Protein 2QYT (pdb70)

InterPro domains:
  IPR003710 Ketopantoate reductase ApbA/PanE [TIGR00745] (7-312)
  IPR008927 6-phosphogluconate dehydrogenase-like, C-terminal domain superfamily [SSF48179] (190-308)
  IPR013328 6-phosphogluconate dehydrogenase, domain 2 [G3DSA:1.10.1040.10] (190-314)
  IPR013332 Ketopantoate reductase, N-terminal domain [PF02558] (8-161)
  IPR013752 Ketopantoate reductase, C-terminal domain [PF08546] (190-307)
  IPR036291 NAD(P)-binding domain superfamily [SSF51735] (7-133)
  IPR051402 Ketopantoate Reductase-Related [PTHR21708] (1-306)

Foldseek 3Di:
DAAEEEEEECWFPSVVLLLLLVLCVVDDRNYAYEYAYDDLLLVVQVVVQAFWEAEPVDTDGGHGNYYYNALLVVAEGQEYEYEDPPDDVVSCVRNVSHDDNAAYEDADQDLQPQVSVPPPPLQRYKYKYKDFQWGQDDRRYIYGHHDDMEIEIESLDQDGDPSRVVVQVSSVSVVHNYDYDNPSSLVSLRLCLLQVVQCVVVVDHLLVCVVPPVVVSLLSLVLLQVLCCQPVVHRDPCSSVVNSVVSNCVCSQVVSVVSCVVSVHDRVSCVCVVVVD

Secondary structure (DSSP, 8-state):
--EEEEEE--SHHHHHHH--HHHHHHTTSSEEEEEE--HHHHHHHHHHTSEEEE-SS-EEEE--SEEES-HHHH---SEEEE--SS---HHHHHH----TT-EEEE-S-SSSTTT---SS-TTTB-EEEEEEEEEEEETTEEEEEEEEEEEEEE--SSS--HHHHHHHHHHHHTT--EE--S-HHHH-----HHHHHHHHHHTS-HHHHHHH-HHHHHHHHHHHHHHHHHHTS---SSHHHHHHHHHH--TTTHHHHHHHHHTT--------GGG--

B-factor: mean 21.63, std 10.48, range [2.0, 59.15]

CATH classification: 3.40.50.720 (+1 more: 1.10.1040.10)

Sequence (277 aa):
QPIKIAVFGLGGVGGYYGALALRAAATDGLLEVSWIARGAHLEAIRAAGGLRVVTPSRDFLARRPTCVTDNPAEVGTVDYILFCTKDYDERGVAEIRPIGQNTKILPLLNGADIAERRTYLPDTVVWKGCVYISARRKSAPGLITLEADRRELFYFGSGLPEQTDDEVRLAELLTAAGIRAYNPTDIDWYIKKFISVTATATAYFDKPIGSILTEHEPELLSLLEEVAELFRAKYGQVPDDVVQQLLDKQRKETLTGYVVREAEALRVDLPYKRYRELVS

Nearest PDB structures (foldseek):
  2qyt-assembly1_A  TM=1.003E+00  e=5.776E-55  Porphyromonas gingivalis W83
  3hwr-assembly1_B  TM=8.412E-01  e=6.952E-19  Cupriavidus pinatubonensis JMP134
  3ghy-assembly3_A  TM=8.588E-01  e=1.120E-15  Ralstonia solanacearum MolK2
  3hn2-assembly2_D  TM=8.006E-01  e=3.207E-16  Geobacter metallireducens GS-15
  5zix-assembly3_C  TM=8.302E-01  e=1.366E-14  Pseudomonas aeruginosa PAO1

Solvent-accessible surface area: 13780 Å² total

Radius of gyration: 19.69 Å; Cα contacts (8 Å, |Δi|>4): 508; chains: 1; bounding box: 49×41×54 Å

Organism: Porphyromonas gingivalis (strain ATCC BAA-308 / W83) (NCBI:txid242619)

Structure (mmCIF, N/CA/C/O backbone):
data_2QYT
#
_entry.id   2QYT
#
_cell.length_a   79.577
_cell.length_b   79.577
_cell.length_c   98.260
_cell.angle_alpha   90.00
_cell.angle_beta   90.00
_cell.angle_gamma   90.00
#
_symmetry.space_group_name_H-M   'P 41 21 2'
#
loop_
_entity.id
_entity.type
_entity.pdbx_description
1 polymer '2-dehydropantoate 2-reductase'
2 non-polymer 'SULFATE ION'
3 non-polymer 1,2-ETHANEDIOL
4 water water
#
loop_
_atom_site.group_PDB
_atom_site.id
_atom_site.type_symbol
_atom_site.label_atom_id
_atom_site.label_alt_id
_atom_site.label_comp_id
_atom_site.label_asym_id
_atom_site.label_entity_id
_atom_site.label_seq_id
_atom_site.pdbx_PDB_ins_code
_atom_site.Cartn_x
_atom_site.Cartn_y
_atom_site.Cartn_z
_atom_site.occupancy
_atom_site.B_iso_or_equiv
_atom_site.auth_seq_id
_atom_site.auth_comp_id
_atom_site.auth_asym_id
_atom_site.auth_atom_id
_atom_site.pdbx_PDB_model_num
ATOM 1 N N . GLN A 1 7 ? 48.035 32.865 51.405 1.00 34.54 4 GLN A N 1
ATOM 2 C CA . GLN A 1 7 ? 47.443 31.474 51.469 1.00 34.10 4 GLN A CA 1
ATOM 3 C C . GLN A 1 7 ? 47.423 30.843 50.086 1.00 32.06 4 GLN A C 1
ATOM 4 O O . GLN A 1 7 ? 47.164 31.551 49.110 1.00 32.60 4 GLN A O 1
ATOM 10 N N . PRO A 1 8 ? 47.678 29.511 49.993 1.00 29.87 5 PRO A N 1
ATOM 11 C CA . PRO A 1 8 ? 47.777 28.906 48.676 1.00 27.97 5 PRO A CA 1
ATOM 12 C C . PRO A 1 8 ? 46.425 28.846 47.950 1.00 26.08 5 PRO A C 1
ATOM 13 O O . PRO A 1 8 ? 45.375 28.622 48.569 1.00 25.75 5 PRO A O 1
ATOM 17 N N . ILE A 1 9 ? 46.462 29.074 46.644 1.00 22.65 6 ILE A N 1
ATOM 18 C CA . ILE A 1 9 ? 45.296 28.822 45.809 1.00 20.60 6 ILE A CA 1
ATOM 19 C C . ILE A 1 9 ? 45.254 27.317 45.537 1.00 18.74 6 ILE A C 1
ATOM 20 O O . ILE A 1 9 ? 46.279 26.685 45.393 1.00 17.92 6 ILE A O 1
ATOM 25 N N . LYS A 1 10 ? 44.059 26.747 45.510 1.00 17.50 7 LYS A N 1
ATOM 26 C CA . LYS A 1 10 ? 43.866 25.304 45.469 1.00 15.58 7 LYS A CA 1
ATOM 27 C C . LYS A 1 10 ? 42.991 25.023 44.253 1.00 16.25 7 LYS A C 1
ATOM 28 O O . LYS A 1 10 ? 41.856 25.548 44.170 1.00 15.28 7 LYS A O 1
ATOM 34 N N . ILE A 1 11 ? 43.519 24.225 43.307 1.00 15.09 8 ILE A N 1
ATOM 35 C CA . ILE A 1 11 ? 42.791 23.788 42.135 1.00 16.19 8 ILE A CA 1
ATOM 36 C C . ILE A 1 11 ? 42.694 22.269 42.101 1.00 16.56 8 ILE A C 1
ATOM 37 O O . ILE A 1 11 ? 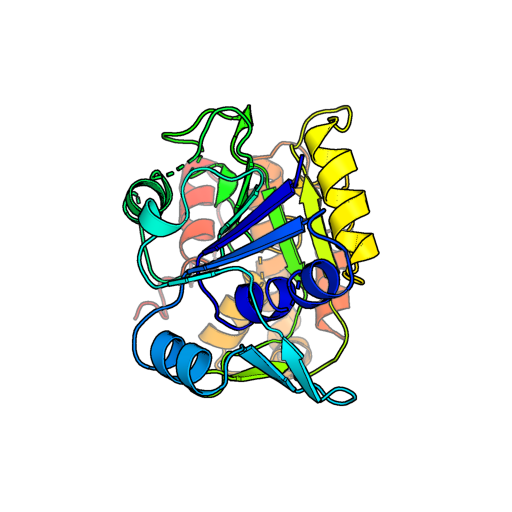43.697 21.581 42.296 1.00 17.71 8 ILE A O 1
ATOM 42 N N . ALA A 1 12 ? 41.511 21.733 41.825 1.00 16.24 9 ALA A N 1
ATOM 43 C CA . ALA A 1 12 ? 41.356 20.306 41.599 1.00 14.79 9 ALA A CA 1
ATOM 44 C C . ALA A 1 12 ? 40.974 20.003 40.148 1.00 17.04 9 ALA A C 1
ATOM 45 O O . ALA A 1 12 ? 40.229 20.766 39.513 1.00 15.34 9 ALA A O 1
ATOM 47 N N . VAL A 1 13 ? 41.476 18.881 39.636 1.00 17.38 10 VAL A N 1
ATOM 48 C CA . VAL A 1 13 ? 41.101 18.419 38.321 1.00 18.55 10 VAL A CA 1
ATOM 49 C C . VAL A 1 13 ? 40.354 17.117 38.485 1.00 18.08 10 VAL A C 1
ATOM 50 O O . VAL A 1 13 ? 40.932 16.145 38.927 1.00 17.43 10 VAL A O 1
ATOM 54 N N . PHE A 1 14 ? 39.080 17.115 38.078 1.00 17.97 11 PHE A N 1
ATOM 55 C CA . PHE A 1 14 ? 38.216 15.957 38.187 1.00 18.97 11 PHE A CA 1
ATOM 56 C C . PHE A 1 14 ? 38.104 15.292 36.810 1.00 19.63 11 PHE A C 1
ATOM 57 O O . PHE A 1 14 ? 37.410 15.785 35.929 1.00 19.46 11 PHE A O 1
ATOM 65 N N . GLY A 1 15 ? 38.795 14.167 36.645 1.00 20.75 12 GLY A N 1
ATOM 66 C CA . GLY A 1 15 ? 38.849 13.413 35.392 1.00 18.85 12 GLY A CA 1
ATOM 67 C C . GLY A 1 15 ? 40.195 13.758 34.803 1.00 18.68 12 GLY A C 1
ATOM 68 O O . GLY A 1 15 ? 40.461 14.926 34.549 1.00 20.01 12 GLY A O 1
ATOM 69 N N . LEU A 1 16 ? 41.084 12.788 34.668 1.00 18.33 13 LEU A N 1
A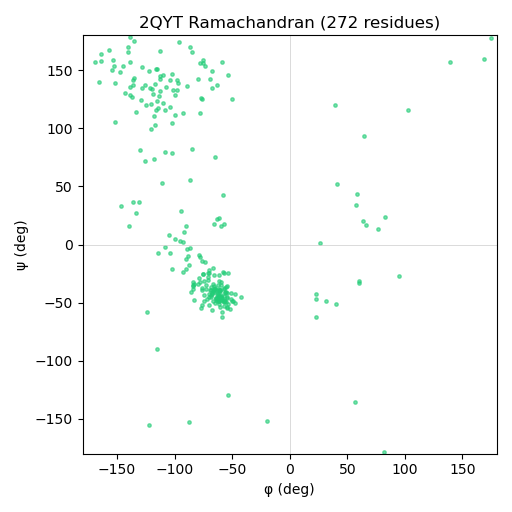TOM 70 C CA . LEU A 1 16 ? 42.413 13.047 34.089 1.00 18.74 13 LEU A CA 1
ATOM 71 C C . LEU A 1 16 ? 42.609 12.407 32.705 1.00 17.97 13 LEU A C 1
ATOM 72 O O . LEU A 1 16 ? 43.590 11.711 32.492 1.00 17.95 13 LEU A O 1
ATOM 77 N N . GLY A 1 17 ? 41.710 12.657 31.767 1.00 17.37 14 GLY A N 1
ATOM 78 C CA . GLY A 1 17 ? 41.921 12.163 30.411 1.00 17.55 14 GLY A CA 1
ATOM 79 C C . GLY A 1 17 ? 42.737 13.234 29.691 1.00 17.97 14 GLY A C 1
ATOM 80 O O . GLY A 1 17 ? 43.481 14.016 30.345 1.00 18.38 14 GLY A O 1
ATOM 81 N N . GLY A 1 18 ? 42.605 13.314 28.366 1.00 16.86 15 GLY A N 1
ATOM 82 C CA . GLY A 1 18 ? 43.427 14.244 27.612 1.00 17.14 15 GLY A CA 1
ATOM 83 C C . GLY A 1 18 ? 43.335 15.677 28.096 1.00 18.18 15 GLY A C 1
ATOM 84 O O . GLY A 1 18 ? 44.344 16.353 28.296 1.00 18.73 15 GLY A O 1
ATOM 85 N N . VAL A 1 19 ? 42.112 16.133 28.344 1.00 18.25 16 VAL A N 1
ATOM 86 C CA . VAL A 1 19 ? 41.856 17.538 28.690 1.00 17.66 16 VAL A CA 1
ATOM 87 C C . VAL A 1 19 ? 42.254 17.797 30.165 1.00 17.33 16 VAL A C 1
ATOM 88 O O . VAL A 1 19 ? 43.070 18.667 30.457 1.00 17.45 16 VAL A O 1
ATOM 92 N N . GLY A 1 20 ? 41.724 17.021 31.093 1.00 18.06 17 GLY A N 1
ATOM 93 C CA . GLY A 1 20 ? 42.094 17.236 32.505 1.00 16.94 17 GLY A CA 1
ATOM 94 C C . GLY A 1 20 ? 43.548 16.926 32.770 1.00 17.03 17 GLY A C 1
ATOM 95 O O . GLY A 1 20 ? 44.201 17.594 33.574 1.00 18.30 17 GLY A O 1
ATOM 96 N N . GLY A 1 21 ? 44.083 15.912 32.103 1.00 16.58 18 GLY A N 1
ATOM 97 C CA . GLY A 1 21 ? 45.457 15.515 32.342 1.00 15.65 18 GLY A CA 1
ATOM 98 C C . GLY A 1 21 ? 46.438 16.534 31.810 1.00 16.22 18 GLY A C 1
ATOM 99 O O . GLY A 1 21 ? 47.430 16.909 32.507 1.00 17.94 18 GLY A O 1
ATOM 100 N N . TYR A 1 22 ? 46.198 17.017 30.591 1.00 15.28 19 TYR A N 1
ATOM 101 C CA . TYR A 1 22 ? 47.003 18.090 30.087 1.00 14.98 19 TYR A CA 1
ATOM 102 C C . TYR A 1 22 ? 46.929 19.387 30.911 1.00 15.19 19 TYR A C 1
ATOM 103 O O . TYR A 1 22 ? 47.956 19.958 31.230 1.00 15.97 19 TYR A O 1
ATOM 112 N N . TYR A 1 23 ? 45.735 19.903 31.217 1.00 15.17 20 TYR A N 1
ATOM 113 C CA . TYR A 1 23 ? 45.700 21.175 31.987 1.00 15.52 20 TYR A CA 1
ATOM 114 C C . TYR A 1 23 ? 46.105 20.966 33.426 1.00 14.84 20 TYR A C 1
ATOM 115 O O . TYR A 1 23 ? 46.792 21.798 34.006 1.00 15.57 20 TYR A O 1
ATOM 124 N N . GLY A 1 24 ? 45.753 19.813 33.984 1.00 16.30 21 GLY A N 1
ATOM 125 C CA . GLY A 1 24 ? 46.260 19.448 35.326 1.00 16.53 21 GLY A CA 1
ATOM 126 C C . GLY A 1 24 ? 47.781 19.335 35.398 1.00 16.92 21 GLY A C 1
ATOM 127 O O . GLY A 1 24 ? 48.413 19.775 36.368 1.00 16.11 21 GLY A O 1
ATOM 128 N N . ALA A 1 25 ? 48.392 18.760 34.354 1.00 17.56 22 ALA A N 1
ATOM 129 C CA . ALA A 1 25 ? 49.847 18.663 34.294 1.00 16.68 22 ALA A CA 1
ATOM 130 C C . ALA A 1 25 ? 50.509 20.049 34.240 1.00 17.37 22 ALA A C 1
ATOM 131 O O . ALA A 1 25 ? 51.488 20.302 34.937 1.00 19.87 22 ALA A O 1
ATOM 141 N N . LEU A 1 27 ? 49.291 22.921 35.211 1.00 14.67 24 LEU A N 1
ATOM 142 C CA . LEU A 1 27 ? 49.122 23.543 36.545 1.00 15.72 24 LEU A CA 1
ATOM 143 C C . LEU A 1 27 ? 50.073 22.962 37.575 1.00 16.06 24 LEU A C 1
ATOM 144 O O . LEU A 1 27 ? 50.687 23.728 38.345 1.00 17.25 24 LEU A O 1
ATOM 149 N N . ALA A 1 28 ? 50.186 21.630 37.640 1.00 16.30 25 ALA A N 1
ATOM 150 C CA . ALA A 1 28 ? 51.130 21.000 38.599 1.00 16.62 25 ALA A CA 1
ATOM 151 C C . ALA A 1 28 ? 52.586 21.404 38.400 1.00 17.10 25 ALA A C 1
ATOM 152 O O . ALA A 1 28 ? 53.339 21.494 39.353 1.00 18.12 25 ALA A O 1
ATOM 154 N N . LEU A 1 29 ? 53.003 21.626 37.151 1.00 18.39 26 LEU A N 1
ATOM 155 C CA . LEU A 1 29 ? 54.373 22.107 36.882 1.00 18.10 26 LEU A CA 1
ATOM 156 C C . LEU A 1 29 ? 54.627 23.446 37.518 1.00 17.28 26 LEU A C 1
ATOM 157 O O . LEU A 1 29 ? 55.681 23.681 38.081 1.00 16.99 26 LEU A O 1
ATOM 162 N N . ARG A 1 30 ? 53.674 24.340 37.357 1.00 16.70 27 ARG A N 1
ATOM 163 C CA . ARG A 1 30 ? 53.728 25.654 37.936 1.00 17.90 27 ARG A CA 1
ATOM 164 C C . ARG A 1 30 ? 53.674 25.608 39.459 1.00 17.87 27 ARG A C 1
ATOM 165 O O . ARG A 1 30 ? 54.368 26.359 40.157 1.00 19.00 27 ARG A O 1
ATOM 173 N N . ALA A 1 31 ? 52.865 24.708 40.006 1.00 19.42 28 ALA A N 1
ATOM 174 C CA . ALA A 1 31 ? 52.772 24.586 41.470 1.00 20.70 28 ALA A CA 1
ATOM 175 C C . ALA A 1 31 ? 54.096 24.084 42.075 1.00 21.31 28 ALA A C 1
ATOM 176 O O . ALA A 1 31 ? 54.420 24.375 43.210 1.00 21.07 28 ALA A O 1
ATOM 178 N N . ALA A 1 32 ? 54.873 23.351 41.282 1.00 21.98 29 ALA A N 1
ATOM 179 C CA . ALA A 1 32 ? 56.083 22.754 41.784 1.00 22.31 29 ALA A CA 1
ATOM 180 C C . ALA A 1 32 ? 57.178 23.817 41.731 1.00 23.17 29 ALA A C 1
ATOM 181 O O . ALA A 1 32 ? 58.058 23.872 42.590 1.00 22.81 29 ALA A O 1
ATOM 183 N N . ALA A 1 33 ? 57.098 24.675 40.719 1.00 24.80 30 ALA A N 1
ATOM 184 C CA . ALA A 1 33 ? 58.111 25.724 40.492 1.00 25.97 30 ALA A CA 1
ATOM 185 C C . ALA A 1 33 ? 57.902 26.909 41.426 1.00 26.25 30 ALA A C 1
ATOM 186 O O . ALA A 1 33 ? 58.724 27.822 41.494 1.00 26.60 30 ALA A O 1
ATOM 188 N N . THR A 1 34 ? 56.787 26.908 42.136 1.00 26.72 31 THR A N 1
ATOM 189 C CA . THR A 1 34 ? 56.515 27.984 43.038 1.00 27.54 31 THR A CA 1
ATOM 190 C C . THR A 1 34 ? 56.550 27.453 44.486 1.00 28.77 31 THR A C 1
ATOM 191 O O . THR A 1 34 ? 56.589 26.241 44.712 1.00 29.59 31 THR A O 1
ATOM 195 N N . ASP A 1 35 ? 56.601 28.328 45.467 1.00 28.80 32 ASP A N 1
ATOM 196 C CA . ASP A 1 35 ? 56.842 27.827 46.826 1.00 30.34 32 ASP A CA 1
ATOM 197 C C . ASP A 1 35 ? 55.529 27.796 47.601 1.00 30.67 32 ASP A C 1
ATOM 198 O O . ASP A 1 35 ? 55.252 28.705 48.381 1.00 30.83 32 ASP A O 1
ATOM 203 N N . GLY A 1 36 ? 54.714 26.773 47.354 1.00 30.48 33 GLY A N 1
ATOM 204 C CA . GLY A 1 36 ? 53.399 26.681 47.992 1.00 31.22 33 GLY A CA 1
ATOM 205 C C . GLY A 1 36 ? 52.425 27.844 47.786 1.00 31.11 33 GLY A C 1
ATOM 206 O O . GLY A 1 36 ? 51.648 28.178 48.676 1.00 32.20 33 GLY A O 1
ATOM 207 N N . LEU A 1 37 ? 52.474 28.470 46.614 1.00 30.28 34 LEU A N 1
ATOM 208 C CA . LEU A 1 37 ? 51.485 29.459 46.231 1.00 28.54 34 LEU A CA 1
ATOM 209 C C . LEU A 1 37 ? 50.315 28.745 45.562 1.00 26.43 34 LEU A C 1
ATOM 210 O O . LEU A 1 37 ? 49.219 29.273 45.455 1.00 26.17 34 LEU A O 1
ATOM 215 N N . LEU A 1 38 ? 50.552 27.521 45.136 1.00 23.99 35 LEU A N 1
ATOM 216 C CA . LEU A 1 38 ? 49.545 26.809 44.393 1.00 22.23 35 LEU A CA 1
ATOM 217 C C . LEU A 1 38 ? 49.565 25.347 44.781 1.00 21.12 35 LEU A C 1
ATOM 218 O O . LEU A 1 38 ? 50.621 24.737 44.785 1.00 20.20 35 LEU A O 1
ATOM 223 N N . GLU A 1 39 ? 48.389 24.794 45.092 1.00 20.52 36 GLU A N 1
ATOM 224 C CA . GLU A 1 39 ? 48.222 23.357 45.336 1.00 20.03 36 GLU A CA 1
ATOM 225 C C . GLU A 1 39 ? 47.346 22.792 44.217 1.00 18.55 36 GLU A C 1
ATOM 226 O O . GLU A 1 39 ? 46.272 23.303 43.969 1.00 19.65 36 GLU A O 1
ATOM 232 N N . VAL A 1 40 ? 47.802 21.732 43.551 1.00 16.60 37 VAL A N 1
ATOM 233 C CA . VAL A 1 40 ? 47.077 21.121 42.458 1.00 16.02 37 VAL A CA 1
ATOM 234 C C . VAL A 1 40 ? 46.778 19.648 42.780 1.00 15.85 37 VAL A C 1
ATOM 235 O O . VAL A 1 40 ? 47.686 18.847 43.002 1.00 15.69 37 VAL A O 1
ATOM 239 N N . SER A 1 41 ? 45.498 19.311 42.801 1.00 15.68 38 SER A N 1
ATOM 240 C CA . SER A 1 41 ? 45.067 17.938 43.060 1.00 15.46 38 SER A CA 1
ATOM 241 C C . SER A 1 41 ? 44.376 17.370 41.855 1.00 15.77 38 SER A C 1
ATOM 242 O O . SER A 1 41 ? 43.806 18.119 41.067 1.00 14.56 38 SER A O 1
ATOM 245 N N . TRP A 1 42 ? 44.470 16.049 41.716 1.00 15.81 39 TRP A N 1
ATOM 246 C CA . TRP A 1 42 ? 43.905 15.303 40.606 1.00 15.41 39 TRP A CA 1
ATOM 247 C C . TRP A 1 42 ? 43.028 14.204 41.101 1.00 14.65 39 TRP A C 1
ATOM 248 O O . TRP A 1 42 ? 43.375 13.508 42.054 1.00 14.14 39 TRP A O 1
ATOM 259 N N . ILE A 1 43 ? 41.875 14.030 40.462 1.00 14.23 40 ILE A N 1
ATOM 260 C CA . ILE A 1 43 ? 41.048 12.888 40.770 1.00 14.23 40 ILE A CA 1
ATOM 261 C C . ILE A 1 43 ? 41.132 11.958 39.591 1.00 14.96 40 ILE A C 1
ATOM 262 O O . ILE A 1 43 ? 40.691 12.303 38.539 1.00 17.00 40 ILE A O 1
ATOM 267 N N . ALA A 1 44 ? 41.684 10.772 39.786 1.00 16.19 41 ALA A N 1
ATOM 268 C CA . ALA A 1 44 ? 41.882 9.821 38.709 1.00 17.68 41 ALA A CA 1
ATOM 269 C C . ALA A 1 44 ? 41.558 8.511 39.333 1.00 18.97 41 ALA A C 1
ATOM 270 O O . ALA A 1 44 ? 41.480 8.435 40.550 1.00 19.41 41 ALA A O 1
ATOM 272 N N . ARG A 1 45 ? 41.359 7.466 38.526 1.00 20.75 42 ARG A N 1
ATOM 273 C CA . ARG A 1 45 ? 41.052 6.172 39.111 1.00 22.33 42 ARG A CA 1
ATOM 274 C C . ARG A 1 45 ? 41.698 5.006 38.438 1.00 22.04 42 ARG A C 1
ATOM 275 O O . ARG A 1 45 ? 42.333 5.143 37.369 1.00 22.40 42 ARG A O 1
ATOM 283 N N . GLY A 1 46 ? 41.575 3.855 39.102 1.00 21.44 43 GLY A N 1
ATOM 284 C CA . GLY A 1 46 ? 42.051 2.569 38.582 1.00 20.28 43 GLY A CA 1
ATOM 285 C C . GLY A 1 46 ? 43.524 2.501 38.216 1.00 19.80 43 GLY A C 1
ATOM 286 O O . GLY A 1 46 ? 44.389 2.976 38.973 1.00 20.09 43 GLY A O 1
ATOM 287 N N . ALA A 1 47 ? 43.794 1.906 37.048 1.00 18.50 44 ALA A N 1
ATOM 288 C CA . ALA A 1 47 ? 45.140 1.772 36.483 1.00 17.12 44 ALA A CA 1
ATOM 289 C C . ALA A 1 47 ? 45.798 3.083 36.202 1.00 16.40 44 ALA A C 1
ATOM 290 O O . ALA A 1 47 ? 46.999 3.220 36.394 1.00 17.14 44 ALA A O 1
ATOM 292 N N . HIS A 1 48 ? 45.021 4.039 35.714 1.00 16.08 45 HIS A N 1
ATOM 293 C CA . HIS A 1 48 ? 45.518 5.383 35.488 1.00 15.84 45 HIS A CA 1
ATOM 294 C C . HIS A 1 48 ? 46.044 5.952 36.830 1.00 16.00 45 HIS A C 1
ATOM 295 O O . HIS A 1 48 ? 47.223 6.276 36.952 1.00 16.27 45 HIS A O 1
ATOM 302 N N . LEU A 1 49 ? 45.178 6.014 37.832 1.00 16.46 46 LEU A N 1
ATOM 303 C CA . LEU A 1 49 ? 45.592 6.359 39.199 1.00 16.87 46 LEU A CA 1
ATOM 304 C C . LEU A 1 49 ? 46.817 5.573 39.661 1.00 16.46 46 LEU A C 1
ATOM 305 O O . LEU A 1 49 ? 47.788 6.169 40.159 1.00 17.00 46 LEU A O 1
ATOM 310 N N . GLU A 1 50 ? 46.800 4.246 39.512 1.00 16.89 47 GLU A N 1
ATOM 311 C CA . GLU A 1 50 ? 47.948 3.451 39.989 1.00 17.08 47 GLU A CA 1
ATOM 312 C C . GLU A 1 50 ? 49.284 3.737 39.265 1.00 15.89 47 GLU A C 1
ATOM 313 O O . GLU A 1 50 ? 50.345 3.768 39.917 1.00 14.51 47 GLU A O 1
ATOM 319 N N . ALA A 1 51 ? 49.233 3.950 37.942 1.00 14.81 48 ALA A N 1
ATOM 320 C CA . ALA A 1 51 ? 50.432 4.239 37.162 1.00 14.24 48 ALA A CA 1
ATOM 321 C C . ALA A 1 51 ? 51.009 5.620 37.518 1.00 15.14 48 ALA A C 1
ATOM 322 O O . ALA A 1 51 ? 52.227 5.806 37.537 1.00 16.43 48 ALA A O 1
ATOM 324 N N . ILE A 1 52 ? 50.133 6.589 37.741 1.00 15.09 49 ILE A N 1
ATOM 325 C CA . ILE A 1 52 ? 50.517 7.938 38.198 1.00 16.20 49 ILE A CA 1
ATOM 326 C C . ILE A 1 52 ? 51.234 7.821 39.540 1.00 16.03 49 ILE A C 1
ATOM 327 O O . ILE A 1 52 ? 52.323 8.360 39.663 1.00 15.04 49 ILE A O 1
ATOM 332 N N . ARG A 1 53 ? 50.675 7.064 40.494 1.00 16.75 50 ARG A N 1
ATOM 333 C CA . ARG A 1 53 ? 51.311 6.984 41.823 1.00 18.55 50 ARG A CA 1
ATOM 334 C C . ARG A 1 53 ? 52.678 6.309 41.730 1.00 18.64 50 ARG A C 1
ATOM 335 O O . ARG A 1 53 ? 53.604 6.683 42.449 1.00 20.19 50 ARG A O 1
ATOM 343 N N . ALA A 1 54 ? 52.792 5.290 40.884 1.00 18.38 51 ALA A N 1
ATOM 344 C CA . ALA A 1 54 ? 54.052 4.567 40.721 1.00 18.35 51 ALA A CA 1
ATOM 345 C C . ALA A 1 54 ? 55.144 5.415 40.040 1.00 18.58 51 ALA A C 1
ATOM 346 O O . ALA A 1 54 ? 56.326 5.337 40.415 1.00 18.86 51 ALA A O 1
ATOM 348 N N . ALA A 1 55 ? 54.754 6.211 39.042 1.00 18.21 52 ALA A N 1
ATOM 349 C CA . ALA A 1 55 ? 55.698 7.095 38.368 1.00 18.52 52 ALA A CA 1
ATOM 350 C C . ALA A 1 55 ? 55.968 8.333 39.226 1.00 18.89 52 ALA A C 1
ATOM 351 O O . ALA A 1 55 ? 56.879 9.095 38.947 1.00 19.61 52 ALA A O 1
ATOM 353 N N . GLY A 1 56 ? 55.185 8.528 40.278 1.00 19.76 53 GLY A N 1
ATOM 354 C CA . GLY A 1 56 ? 55.194 9.808 40.989 1.00 20.01 53 GLY A CA 1
ATOM 355 C C . GLY A 1 56 ? 54.708 10.988 40.129 1.00 20.28 53 GLY A C 1
ATOM 356 O O . GLY A 1 56 ? 54.988 12.156 40.442 1.00 21.98 53 GLY A O 1
ATOM 357 N N . GLY A 1 57 ? 53.974 10.740 39.048 1.00 18.78 54 GLY A N 1
ATOM 358 C CA . GLY A 1 57 ? 53.414 11.873 38.327 1.00 17.60 54 GLY A CA 1
ATOM 359 C C . GLY A 1 57 ? 52.713 11.445 37.067 1.00 17.79 54 GLY A C 1
ATOM 360 O O . GLY A 1 57 ? 52.737 10.269 36.725 1.00 17.20 54 GLY A O 1
ATOM 361 N N . LEU A 1 58 ? 52.127 12.413 36.374 1.00 16.80 55 LEU A N 1
ATOM 362 C CA . LEU A 1 58 ? 51.481 12.167 35.096 1.00 17.34 55 LEU A CA 1
ATOM 363 C C . LEU A 1 58 ? 52.433 12.578 33.982 1.00 17.36 55 LEU A C 1
ATOM 364 O O . LEU A 1 58 ? 52.953 13.705 33.975 1.00 17.11 55 LEU A O 1
ATOM 369 N N . ARG A 1 59 ? 52.636 11.662 33.042 1.00 17.95 56 ARG A N 1
ATOM 370 C CA . ARG A 1 59 ? 53.461 11.907 31.860 1.00 16.86 56 ARG A CA 1
ATOM 371 C C . ARG A 1 59 ? 52.684 12.501 30.667 1.00 17.47 56 ARG A C 1
ATOM 372 O O . ARG A 1 59 ? 51.584 12.039 30.340 1.00 16.82 56 ARG A O 1
ATOM 380 N N . VAL A 1 60 ? 53.279 13.513 30.014 1.00 16.93 57 VAL A N 1
ATOM 381 C CA . VAL A 1 60 ? 52.674 14.154 28.855 1.00 17.99 57 VAL A CA 1
ATOM 382 C C . VAL A 1 60 ? 53.706 14.209 27.713 1.00 17.19 57 VAL A C 1
ATOM 383 O O . VAL A 1 60 ? 54.846 14.670 27.910 1.00 17.07 57 VAL A O 1
ATOM 387 N N . VAL A 1 61 ? 53.318 13.656 26.567 1.00 16.82 58 VAL A N 1
ATOM 388 C CA . VAL A 1 61 ? 54.130 13.680 25.349 1.00 15.28 58 VAL A CA 1
ATOM 389 C C . VAL A 1 61 ? 53.408 14.451 24.247 1.00 14.78 58 VAL A C 1
ATOM 390 O O . VAL A 1 61 ? 52.215 14.299 24.023 1.00 14.41 58 VAL A O 1
ATOM 394 N N . THR A 1 62 ? 54.161 15.278 23.521 1.00 14.85 59 THR A N 1
ATOM 395 C CA . THR A 1 62 ? 53.589 16.078 22.460 1.00 13.34 59 THR A CA 1
ATOM 396 C C . THR A 1 62 ? 54.626 15.990 21.344 1.0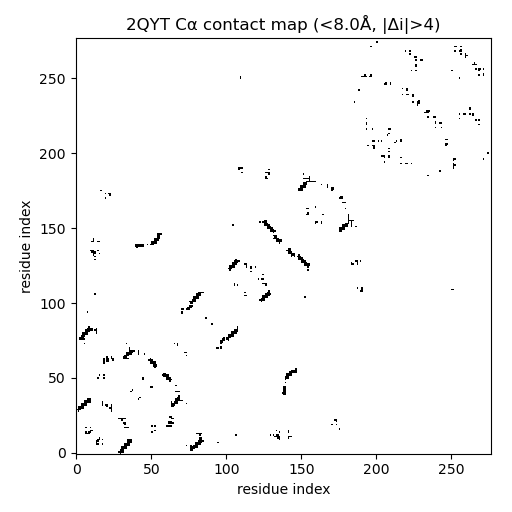0 14.29 59 THR A C 1
ATOM 397 O O . THR A 1 62 ? 55.660 15.319 21.511 1.00 14.93 59 THR A O 1
ATOM 401 N N . PRO A 1 63 ? 54.367 16.623 20.199 1.00 13.52 60 PRO A N 1
ATOM 402 C CA . PRO A 1 63 ? 55.446 16.593 19.229 1.00 13.58 60 PRO A CA 1
ATOM 403 C C . PRO A 1 63 ? 56.819 17.120 19.733 1.00 13.72 60 PRO A C 1
ATOM 404 O O . PRO A 1 63 ? 57.883 16.614 19.292 1.00 13.20 60 PRO A O 1
ATOM 408 N N . SER A 1 64 ? 56.797 18.143 20.587 1.00 13.59 61 SER A N 1
ATOM 409 C CA . SER A 1 64 ? 58.020 18.835 20.981 1.00 13.82 61 SER A CA 1
ATOM 410 C C . SER A 1 64 ? 58.357 18.667 22.441 1.00 13.97 61 SER A C 1
ATOM 411 O O . SER A 1 64 ? 59.441 19.061 22.850 1.00 14.50 61 SER A O 1
ATOM 414 N N . ARG A 1 65 ? 57.468 18.058 23.240 1.00 13.94 62 ARG A N 1
ATOM 415 C CA . ARG A 1 65 ? 57.677 17.954 24.681 1.00 13.54 62 ARG A CA 1
ATOM 416 C C . ARG A 1 65 ? 57.531 16.530 25.219 1.00 13.15 62 ARG A C 1
ATOM 417 O O . ARG A 1 65 ? 56.807 15.722 24.673 1.00 13.63 62 ARG A O 1
ATOM 425 N N . ASP A 1 66 ? 58.205 16.233 26.317 1.00 13.75 63 ASP A N 1
ATOM 426 C CA . ASP A 1 66 ? 58.017 14.949 26.987 1.00 14.46 63 ASP A CA 1
ATOM 427 C C . ASP A 1 66 ? 58.333 15.227 28.428 1.00 14.45 63 ASP A C 1
ATOM 428 O O . ASP A 1 66 ? 59.502 15.364 28.784 1.00 15.15 63 ASP A O 1
ATOM 433 N N . PHE A 1 67 ? 57.305 15.303 29.263 1.00 16.13 64 PHE A N 1
ATOM 434 C CA . PHE A 1 67 ? 57.491 15.704 30.652 1.00 15.92 64 PHE A CA 1
ATOM 435 C C . PHE A 1 67 ? 56.687 14.915 31.696 1.00 16.77 64 PHE A C 1
ATOM 436 O O . PHE A 1 67 ? 55.648 14.344 31.391 1.00 15.46 64 PHE A O 1
ATOM 444 N N . LEU A 1 68 ? 57.172 14.926 32.950 1.00 15.79 65 LEU A N 1
ATOM 445 C CA . LEU A 1 68 ? 56.450 14.318 34.044 1.00 17.31 65 LEU A CA 1
ATOM 446 C C . LEU A 1 68 ? 56.026 15.383 35.083 1.00 17.92 65 LEU A C 1
ATOM 447 O O . LEU A 1 68 ? 56.874 15.996 35.710 1.00 17.75 65 LEU A O 1
ATOM 452 N N . ALA A 1 69 ? 54.719 15.590 35.251 1.00 17.15 66 ALA A N 1
ATOM 453 C CA . ALA A 1 69 ? 54.183 16.602 36.131 1.00 16.91 66 ALA A CA 1
ATOM 454 C C . ALA A 1 69 ? 53.810 15.903 37.439 1.00 17.42 66 ALA A C 1
ATOM 455 O O . ALA A 1 69 ? 53.206 14.817 37.427 1.00 17.40 66 ALA A O 1
ATOM 457 N N . ARG A 1 70 ? 54.211 16.500 38.563 1.00 17.55 67 ARG A N 1
ATOM 458 C CA A ARG A 1 70 ? 53.945 15.903 39.855 0.50 16.75 67 ARG A CA 1
ATOM 459 C CA B ARG A 1 70 ? 53.984 15.915 39.887 0.50 17.23 67 ARG A CA 1
ATOM 460 C C . ARG A 1 70 ? 52.934 16.741 40.619 1.00 16.41 67 ARG A C 1
ATOM 461 O O . ARG A 1 70 ? 53.175 17.907 40.896 1.00 14.95 67 ARG A O 1
ATOM 476 N N . PRO A 1 71 ? 51.788 16.131 40.974 1.00 16.84 68 PRO A N 1
ATOM 477 C CA . PRO A 1 71 ? 50.753 16.934 41.619 1.00 16.44 68 PRO A CA 1
ATOM 478 C C . PRO A 1 71 ? 50.988 17.046 43.128 1.00 17.96 68 PRO A C 1
ATOM 479 O O . PRO A 1 71 ? 51.767 16.286 43.699 1.00 18.59 68 PRO A O 1
ATOM 483 N N . THR A 1 72 ? 50.303 17.980 43.779 1.00 17.96 69 THR A N 1
ATOM 484 C CA . THR A 1 72 ? 50.304 18.051 45.250 1.00 17.44 69 THR A CA 1
ATOM 485 C C . THR A 1 72 ? 49.621 16.796 45.743 1.00 17.79 69 THR A C 1
ATOM 486 O O . THR A 1 72 ? 50.044 16.213 46.717 1.00 16.15 69 THR A O 1
ATOM 490 N N . CYS A 1 73 ? 48.546 16.405 45.071 1.00 18.83 70 CYS A N 1
ATOM 491 C CA . CYS A 1 73 ? 47.785 15.288 45.578 1.00 19.29 70 CYS A CA 1
ATOM 492 C C . CYS A 1 73 ? 47.121 14.635 44.386 1.00 18.69 70 CYS A C 1
ATOM 493 O O . CYS A 1 73 ? 46.675 15.320 43.464 1.00 17.81 70 CYS A O 1
ATOM 496 N N . VAL A 1 74 ? 47.111 13.300 44.383 1.00 18.54 71 VAL A N 1
ATOM 497 C CA . VAL A 1 74 ? 46.368 12.546 43.378 1.00 17.96 71 VAL A CA 1
ATOM 498 C C . VAL A 1 74 ? 45.689 11.382 44.092 1.00 17.49 71 VAL A C 1
ATOM 499 O O . VAL A 1 74 ? 46.292 10.704 44.925 1.00 16.50 71 VAL A O 1
ATOM 503 N N . THR A 1 75 ? 44.414 11.170 43.757 1.00 16.88 72 THR A N 1
ATOM 504 C CA . THR A 1 75 ? 43.591 10.220 44.501 1.00 15.83 72 THR A CA 1
ATOM 505 C C . THR A 1 75 ? 42.340 9.881 43.687 1.00 16.38 72 THR A C 1
ATOM 506 O O . THR A 1 75 ? 42.069 10.572 42.721 1.00 17.32 72 THR A O 1
ATOM 510 N N . ASP A 1 76 ? 41.623 8.797 44.040 1.00 16.83 73 ASP A N 1
ATOM 511 C CA . ASP A 1 76 ? 40.281 8.538 43.474 1.00 17.47 73 ASP A CA 1
ATOM 512 C C . ASP A 1 76 ? 39.177 9.064 44.379 1.00 16.31 73 ASP A C 1
ATOM 513 O O . ASP A 1 76 ? 38.018 8.865 44.091 1.00 14.98 73 ASP A O 1
ATOM 518 N N . ASN A 1 77 ? 39.553 9.717 45.476 1.00 16.64 74 ASN A N 1
ATOM 519 C CA . ASN A 1 77 ? 38.575 10.156 46.493 1.00 18.10 74 ASN A CA 1
ATOM 520 C C . ASN A 1 77 ? 38.542 11.675 46.754 1.00 18.04 74 ASN A C 1
ATOM 521 O O . ASN A 1 77 ? 39.385 12.186 47.482 1.00 19.96 74 ASN A O 1
ATOM 526 N N . PRO A 1 78 ? 37.580 12.413 46.158 1.00 17.10 75 PRO A N 1
ATOM 527 C CA . PRO A 1 78 ? 37.522 13.873 46.419 1.00 16.09 75 PRO A CA 1
ATOM 528 C C . PRO A 1 78 ? 37.470 14.354 47.854 1.00 16.12 75 PRO A C 1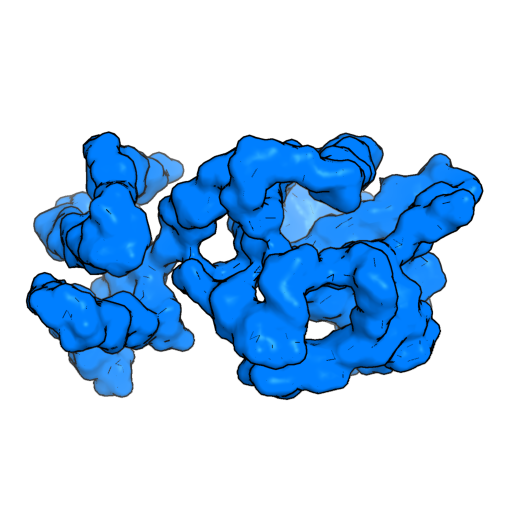
ATOM 529 O O . PRO A 1 78 ? 37.826 15.491 48.126 1.00 15.50 75 PRO A O 1
ATOM 533 N N . ALA A 1 79 ? 36.992 13.525 48.769 1.00 16.72 76 ALA A N 1
ATOM 534 C CA . ALA A 1 79 ? 36.916 13.938 50.159 1.00 16.82 76 ALA A CA 1
ATOM 535 C C . ALA A 1 79 ? 38.327 14.036 50.778 1.00 17.42 76 ALA A C 1
ATOM 536 O O . ALA A 1 79 ? 38.529 14.726 51.807 1.00 18.18 76 ALA A O 1
ATOM 538 N N . GLU A 1 80 ? 39.274 13.293 50.211 1.00 17.14 77 GLU A N 1
ATOM 539 C CA . GLU A 1 8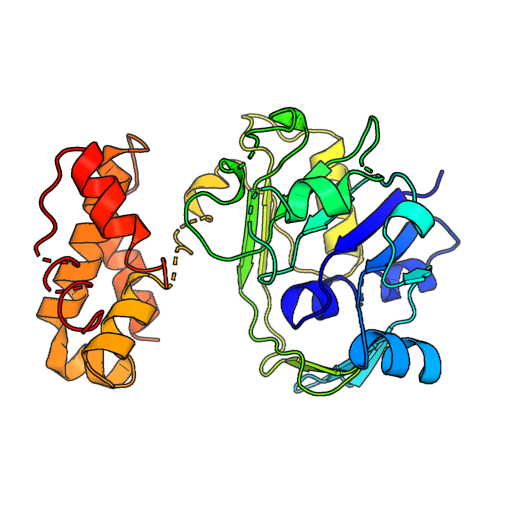0 ? 40.668 13.405 50.634 1.00 18.42 77 GLU A CA 1
ATOM 540 C C . GLU A 1 80 ? 41.305 14.739 50.176 1.00 18.85 77 GLU A C 1
ATOM 541 O O . GLU A 1 80 ? 42.202 15.270 50.846 1.00 19.17 77 GLU A O 1
ATOM 547 N N . VAL A 1 81 ? 40.814 15.288 49.071 1.00 17.19 78 VAL A N 1
ATOM 548 C CA . VAL A 1 81 ? 41.241 16.610 48.640 1.00 16.87 78 VAL A CA 1
ATOM 549 C C . VAL A 1 81 ? 40.670 17.741 49.567 1.00 17.01 78 VAL A C 1
ATOM 550 O O . VAL A 1 81 ? 41.431 18.625 50.009 1.00 17.38 78 VAL A O 1
ATOM 554 N N . GLY A 1 82 ? 39.375 17.717 49.895 1.00 15.94 79 GLY A N 1
ATOM 555 C CA . GLY A 1 82 ? 38.799 18.816 50.697 1.00 15.56 79 GLY A CA 1
ATOM 556 C C . GLY A 1 82 ? 38.460 19.991 49.799 1.00 16.69 79 GLY A C 1
ATOM 557 O O . GLY A 1 82 ? 38.561 19.897 48.556 1.00 16.27 79 GLY A O 1
ATOM 558 N N . THR A 1 83 ? 37.955 21.063 50.386 1.00 16.48 80 THR A N 1
ATOM 559 C CA . THR A 1 83 ? 37.458 22.161 49.561 1.00 17.46 80 THR A CA 1
ATOM 560 C C . THR A 1 83 ? 38.613 22.852 48.817 1.00 17.10 80 THR A C 1
ATOM 561 O O . THR A 1 83 ? 39.750 22.887 49.319 1.00 18.10 80 THR A O 1
ATOM 565 N N . VAL A 1 84 ? 38.330 23.391 47.634 1.00 16.15 81 VAL A N 1
ATOM 566 C CA . VAL A 1 84 ? 39.352 24.046 46.803 1.00 14.64 81 VAL A CA 1
ATOM 567 C C . VAL A 1 84 ? 38.804 25.368 46.241 1.00 15.08 81 VAL A C 1
ATOM 568 O O . VAL A 1 84 ? 37.612 25.703 46.410 1.00 14.38 81 VAL A O 1
ATOM 572 N N . ASP A 1 85 ? 39.654 26.121 45.554 1.00 13.43 82 ASP A N 1
ATOM 573 C CA . ASP A 1 85 ? 39.182 27.355 44.918 1.00 14.75 82 ASP A CA 1
ATOM 574 C C . ASP A 1 85 ? 38.531 27.151 43.521 1.00 14.77 82 ASP A C 1
ATOM 575 O O . ASP A 1 85 ? 37.586 27.855 43.186 1.00 14.54 82 ASP A O 1
ATOM 580 N N . TYR A 1 86 ? 39.065 26.197 42.761 1.00 14.38 83 TYR A N 1
ATOM 581 C CA . TYR A 1 86 ? 38.654 25.919 41.369 1.00 15.68 83 TYR A CA 1
ATOM 582 C C . TYR A 1 86 ? 38.608 24.431 41.186 1.00 15.11 83 TYR A C 1
ATOM 583 O O . TYR A 1 86 ? 39.513 23.736 41.593 1.00 15.00 83 TYR A O 1
ATOM 592 N N . ILE A 1 87 ? 37.486 23.962 40.665 1.00 15.18 84 ILE A N 1
ATOM 593 C CA . ILE A 1 87 ? 37.387 22.632 40.152 1.00 14.71 84 ILE A CA 1
ATOM 594 C C . ILE A 1 87 ? 37.264 22.711 38.630 1.00 16.62 84 ILE A C 1
ATOM 595 O O . ILE A 1 87 ? 36.329 23.324 38.082 1.00 16.99 84 ILE A O 1
ATOM 600 N N . LEU A 1 88 ? 38.211 22.057 37.958 1.00 15.66 85 LEU A N 1
ATOM 601 C CA . LEU A 1 88 ? 38.149 21.829 36.501 1.00 17.78 85 LEU A CA 1
ATOM 602 C C . LEU A 1 88 ? 37.488 20.463 36.308 1.00 16.89 85 LEU A C 1
ATOM 603 O O . LEU A 1 88 ? 38.028 19.428 36.751 1.00 16.78 85 LEU A O 1
ATOM 608 N N . PHE A 1 89 ? 36.293 20.480 35.738 1.00 16.51 86 PHE A N 1
ATOM 609 C CA . PHE A 1 89 ? 35.446 19.300 35.664 1.00 16.75 86 PHE A CA 1
ATOM 610 C C . PHE A 1 89 ? 35.656 18.756 34.253 1.00 17.67 86 PHE A C 1
ATOM 611 O O . PHE A 1 89 ? 35.263 19.372 33.287 1.00 18.33 86 PHE A O 1
ATOM 619 N N . CYS A 1 90 ? 36.305 17.600 34.159 1.00 19.56 87 CYS A N 1
ATOM 620 C CA . CYS A 1 90 ? 36.844 17.056 32.918 1.00 20.59 87 CYS A CA 1
ATOM 621 C C . CYS A 1 90 ? 36.514 15.581 32.730 1.00 22.38 87 CYS A C 1
ATOM 622 O O . CYS A 1 90 ? 37.237 14.859 32.056 1.00 22.63 87 CYS A O 1
ATOM 625 N N . THR A 1 91 ? 35.422 15.114 33.307 1.00 24.52 88 THR A N 1
ATOM 626 C CA . THR A 1 91 ? 35.068 13.706 33.092 1.00 28.06 88 THR A CA 1
ATOM 627 C C . THR A 1 91 ? 33.918 13.611 32.085 1.00 29.12 88 THR A C 1
ATOM 628 O O . THR A 1 91 ? 33.019 14.434 32.093 1.00 29.56 88 THR A O 1
ATOM 632 N N . LYS A 1 92 ? 33.938 12.628 31.212 1.00 32.42 89 LYS A N 1
ATOM 633 C CA . LYS A 1 92 ? 32.733 12.349 30.417 1.00 35.50 89 LYS A CA 1
ATOM 634 C C . LYS A 1 92 ? 31.936 11.184 30.993 1.00 35.90 89 LYS A C 1
ATOM 635 O O . LYS A 1 92 ? 30.922 10.765 30.409 1.00 35.86 89 LYS A O 1
ATOM 641 N N . ASP A 1 93 ? 32.395 10.683 32.142 1.00 36.89 90 ASP A N 1
ATOM 642 C CA . ASP A 1 93 ? 31.971 9.369 32.650 1.00 38.82 90 ASP A CA 1
ATOM 643 C C . ASP A 1 93 ? 30.656 9.395 33.443 1.00 38.75 90 ASP A C 1
ATOM 644 O O . ASP A 1 93 ? 29.894 8.431 33.388 1.00 39.72 90 ASP A O 1
ATOM 649 N N . TYR A 1 94 ? 30.357 10.478 34.157 1.00 37.96 91 TYR A N 1
ATOM 650 C CA . TYR A 1 94 ? 29.102 10.480 34.951 1.00 36.90 91 TYR A CA 1
ATOM 651 C C . TYR A 1 94 ? 27.945 11.287 34.321 1.00 34.67 91 TYR A C 1
ATOM 652 O O . TYR A 1 94 ? 28.180 12.328 33.688 1.00 35.53 91 TYR A O 1
ATOM 661 N N . ASP A 1 95 ? 26.705 10.833 34.518 1.00 31.68 92 ASP A N 1
ATOM 662 C CA . ASP A 1 95 ? 25.540 11.720 34.417 1.00 27.90 92 ASP A CA 1
ATOM 663 C C . ASP A 1 95 ? 25.763 12.938 35.334 1.00 26.22 92 ASP A C 1
ATOM 664 O O . ASP A 1 95 ? 26.652 12.897 36.200 1.00 25.26 92 ASP A O 1
ATOM 677 N N . GLU A 1 97 ? 23.965 14.420 37.665 1.00 19.93 94 GLU A N 1
ATOM 678 C CA . GLU A 1 97 ? 23.516 14.195 39.035 1.00 19.09 94 GLU A CA 1
ATOM 679 C C . GLU A 1 97 ? 24.646 13.576 39.821 1.00 18.61 94 GLU A C 1
ATOM 680 O O . GLU A 1 97 ? 25.018 14.080 40.874 1.00 18.66 94 GLU A O 1
ATOM 686 N N . ARG A 1 98 ? 25.221 12.510 39.271 1.00 17.72 95 ARG A N 1
ATOM 687 C CA . ARG A 1 98 ? 26.308 11.784 39.894 1.00 17.16 95 ARG A CA 1
ATOM 688 C C . ARG A 1 98 ? 27.600 12.583 39.954 1.00 16.14 95 ARG A C 1
ATOM 689 O O . ARG A 1 98 ? 28.258 12.586 40.996 1.00 14.33 95 ARG A O 1
ATOM 697 N N . GLY A 1 99 ? 27.974 13.253 38.857 1.00 14.47 96 GLY A N 1
ATOM 698 C CA . GLY A 1 99 ? 29.162 14.115 38.863 1.00 13.70 96 GLY A CA 1
ATOM 699 C C . GLY A 1 99 ? 29.089 15.198 39.954 1.00 14.31 96 GLY A C 1
ATOM 700 O O . GLY A 1 99 ? 30.069 15.456 40.626 1.00 16.00 96 GLY A O 1
ATOM 701 N N . VAL A 1 100 ? 27.938 15.824 40.143 1.00 13.52 97 VAL A N 1
ATOM 702 C CA . VAL A 1 100 ? 27.813 16.859 41.176 1.00 14.75 97 VAL A CA 1
ATOM 703 C C . VAL A 1 100 ? 27.972 16.191 42.581 1.00 14.05 97 VAL A C 1
ATOM 704 O O . VAL A 1 100 ? 28.779 16.654 43.396 1.00 14.10 97 VAL A O 1
ATOM 708 N N . ALA A 1 101 ? 27.261 15.088 42.825 1.00 13.28 98 ALA A N 1
ATOM 709 C CA . ALA A 1 101 ? 27.400 14.364 44.108 1.00 13.52 98 ALA A CA 1
ATOM 710 C C . ALA A 1 101 ? 28.874 14.032 44.480 1.00 14.38 98 ALA A C 1
ATOM 711 O O . ALA A 1 101 ? 29.294 14.233 45.635 1.00 13.49 98 ALA A O 1
ATOM 713 N N . GLU A 1 102 ? 29.660 13.602 43.489 1.00 14.12 99 GLU A N 1
ATOM 714 C CA . GLU A 1 102 ? 31.039 13.167 43.677 1.00 15.74 99 GLU A CA 1
ATOM 715 C C . GLU A 1 102 ? 32.012 14.291 43.908 1.00 15.21 99 GLU A C 1
ATOM 716 O O . GLU A 1 102 ? 33.012 14.103 44.576 1.00 16.30 99 GLU A O 1
ATOM 722 N N . ILE A 1 103 ? 31.765 15.458 43.341 1.00 14.46 100 ILE A N 1
ATOM 723 C CA . ILE A 1 103 ? 32.654 16.581 43.577 1.00 13.23 100 ILE A CA 1
ATOM 724 C C . ILE A 1 103 ? 32.257 17.440 44.806 1.00 12.52 100 ILE A C 1
ATOM 725 O O . ILE A 1 103 ? 33.024 18.302 45.220 1.00 12.81 100 ILE A O 1
ATOM 730 N N . ARG A 1 104 ? 31.049 17.253 45.353 1.00 12.63 101 ARG A N 1
ATOM 731 C CA . ARG A 1 104 ? 30.601 18.058 46.503 1.00 12.16 101 ARG A CA 1
ATOM 732 C C . ARG A 1 104 ? 31.621 18.183 47.674 1.00 13.59 101 ARG A C 1
ATOM 733 O O . ARG A 1 104 ? 31.780 19.294 48.252 1.00 14.84 101 ARG A O 1
ATOM 741 N N . PRO A 1 105 ? 32.295 17.081 48.050 1.00 13.23 102 PRO A N 1
ATOM 742 C CA . PRO A 1 105 ? 33.320 17.258 49.098 1.00 14.49 102 PRO A CA 1
ATOM 743 C C . PRO A 1 105 ? 34.417 18.266 48.760 1.00 15.31 102 PRO A C 1
ATOM 744 O O . PRO A 1 105 ? 35.126 18.688 49.650 1.00 16.79 102 PRO A O 1
ATOM 756 N N . ILE A 1 107 ? 33.651 21.247 47.286 1.00 14.87 104 ILE A N 1
ATOM 757 C CA . ILE A 1 107 ? 33.024 22.532 47.069 1.00 15.26 104 ILE A CA 1
ATOM 758 C C . ILE A 1 107 ? 32.906 23.218 48.407 1.00 16.44 104 ILE A C 1
ATOM 759 O O . ILE A 1 107 ? 32.278 22.682 49.341 1.00 16.26 104 ILE A O 1
ATOM 764 N N . GLY A 1 108 ? 33.536 24.384 48.525 1.00 17.38 105 GLY A N 1
ATOM 765 C CA . GLY A 1 108 ? 33.356 25.161 49.736 1.00 20.08 105 GLY A CA 1
ATOM 766 C C . GLY A 1 108 ? 32.815 26.503 49.301 1.00 22.29 105 GLY A C 1
ATOM 767 O O . GLY A 1 108 ? 32.250 26.601 48.196 1.00 22.38 105 GLY A O 1
ATOM 768 N N . GLN A 1 109 ? 33.052 27.514 50.152 1.00 23.99 106 GLN A N 1
ATOM 769 C CA . GLN A 1 109 ? 32.586 28.906 50.025 1.00 26.26 106 GLN A CA 1
ATOM 770 C C . GLN A 1 109 ? 33.029 29.553 48.747 1.00 25.51 106 GLN A C 1
ATOM 771 O O . GLN A 1 109 ? 32.200 30.053 47.990 1.00 27.25 106 GLN A O 1
ATOM 777 N N . ASN A 1 110 ? 34.322 29.509 48.488 1.00 24.70 107 ASN A N 1
ATOM 778 C CA . ASN A 1 110 ? 34.880 30.213 47.351 1.00 23.64 107 ASN A CA 1
ATOM 779 C C . ASN A 1 110 ? 34.871 29.461 46.033 1.00 21.88 107 ASN A C 1
ATOM 780 O O . ASN A 1 110 ? 35.266 30.032 44.998 1.00 22.09 107 ASN A O 1
ATOM 785 N N . THR A 1 111 ? 34.417 28.206 46.044 1.00 19.96 108 THR A N 1
ATOM 786 C CA . THR A 1 111 ? 34.688 27.303 44.921 1.00 17.56 108 THR A CA 1
ATOM 787 C C . THR A 1 111 ? 33.982 27.713 43.661 1.00 17.69 108 THR A C 1
ATOM 788 O O . THR A 1 111 ? 32.792 28.051 43.697 1.00 18.68 108 THR A O 1
ATOM 792 N N . LYS A 1 112 ? 34.728 27.681 42.557 1.00 17.49 109 LYS A N 1
ATOM 793 C CA . LYS A 1 112 ? 34.196 27.888 41.197 1.00 17.90 109 LYS A CA 1
ATOM 794 C C . LYS A 1 112 ? 34.503 26.639 40.368 1.00 18.80 109 LYS A C 1
ATOM 795 O O . LYS A 1 112 ? 35.595 26.093 40.446 1.00 19.74 109 LYS A O 1
ATOM 801 N N . ILE A 1 113 ? 33.508 26.181 39.625 1.00 18.88 110 ILE A N 1
ATOM 802 C CA . ILE A 1 113 ? 33.598 24.978 38.869 1.00 19.98 110 ILE A CA 1
ATOM 803 C C . ILE A 1 113 ? 33.560 25.370 37.412 1.00 20.71 110 ILE A C 1
ATOM 804 O O . ILE A 1 113 ? 32.700 26.179 37.002 1.00 21.54 110 ILE A O 1
ATOM 809 N N . LEU A 1 114 ? 34.513 24.804 36.658 1.00 20.49 111 LEU A N 1
ATOM 810 C CA . LEU A 1 114 ? 34.656 24.962 35.214 1.00 21.24 111 LEU A CA 1
ATOM 811 C C . LEU A 1 114 ? 34.474 23.622 34.485 1.00 20.63 111 LEU A C 1
ATOM 812 O O . LEU A 1 114 ? 35.398 22.823 34.443 1.00 18.87 111 LEU A O 1
ATOM 817 N N . PRO A 1 115 ? 33.302 23.401 33.870 1.00 21.12 112 PRO A N 1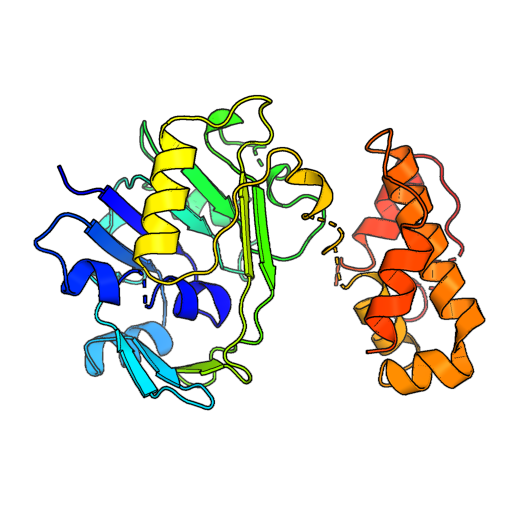
ATOM 818 C CA . PRO A 1 115 ? 33.195 22.233 33.020 1.00 22.69 112 PRO A CA 1
ATOM 819 C C . PRO A 1 115 ? 33.893 22.523 31.688 1.00 23.53 112 PRO A C 1
ATOM 820 O O . PRO A 1 115 ? 33.607 23.544 31.029 1.00 25.84 112 PRO A O 1
ATOM 824 N N . LEU A 1 116 ? 34.820 21.665 31.295 1.00 24.44 113 LEU A N 1
ATOM 825 C CA . LEU A 1 116 ? 35.519 21.872 30.034 1.00 25.05 113 LEU A CA 1
ATOM 826 C C . LEU A 1 116 ? 35.047 20.922 28.910 1.00 26.21 113 LEU A C 1
ATOM 827 O O . LEU A 1 116 ? 35.609 20.910 27.809 1.00 28.70 113 LEU A O 1
ATOM 832 N N . LEU A 1 117 ? 33.979 20.189 29.183 1.00 26.36 114 LEU A N 1
ATOM 833 C CA . LEU A 1 117 ? 33.399 19.153 28.315 1.00 26.86 114 LEU A CA 1
ATOM 834 C C . LEU A 1 117 ? 32.635 19.764 27.133 1.00 25.95 114 LEU A C 1
ATOM 835 O O . LEU A 1 117 ? 32.143 20.892 27.212 1.00 24.18 114 LEU A O 1
ATOM 840 N N . ASN A 1 118 ? 32.504 18.985 26.056 1.00 26.11 115 ASN A N 1
ATOM 841 C CA . ASN A 1 118 ? 31.701 19.392 24.912 1.00 25.11 115 ASN A CA 1
ATOM 842 C C . ASN A 1 118 ? 30.234 19.292 25.253 1.00 24.41 115 ASN A C 1
ATOM 843 O O . ASN A 1 118 ? 29.844 18.541 26.146 1.00 24.95 115 ASN A O 1
ATOM 848 N N . GLY A 1 119 ? 29.412 20.081 24.585 1.00 23.76 116 GLY A N 1
ATOM 849 C CA . GLY A 1 119 ? 27.972 20.078 24.856 1.00 22.49 116 GLY A CA 1
ATOM 850 C C . GLY A 1 119 ? 27.502 21.508 24.825 1.00 22.18 116 GLY A C 1
ATOM 851 O O . GLY A 1 119 ? 28.315 22.424 25.017 1.00 22.13 116 GLY A O 1
ATOM 852 N N . ALA A 1 120 ? 26.214 21.700 24.574 1.00 21.56 117 ALA A N 1
ATOM 853 C CA . ALA A 1 120 ? 25.629 23.024 24.413 1.00 21.40 117 ALA A CA 1
ATOM 854 C C . ALA A 1 120 ? 25.384 23.726 25.749 1.00 21.41 117 ALA A C 1
ATOM 855 O O . ALA A 1 120 ? 25.460 24.947 25.842 1.00 21.16 117 ALA A O 1
ATOM 857 N N . ASP A 1 121 ? 25.142 22.941 26.788 1.00 21.10 118 ASP A N 1
ATOM 858 C CA . ASP A 1 121 ? 24.516 23.460 27.987 1.00 21.50 118 ASP A CA 1
ATOM 859 C C . ASP A 1 121 ? 24.993 22.790 29.273 1.00 20.39 118 ASP A C 1
ATOM 860 O O . ASP A 1 121 ? 24.200 22.636 30.194 1.00 21.17 118 ASP A O 1
ATOM 865 N N . ILE A 1 122 ? 26.260 22.389 29.314 1.00 19.47 119 ILE A N 1
ATOM 866 C CA . ILE A 1 122 ? 26.824 21.678 30.445 1.00 19.43 119 ILE A CA 1
ATOM 867 C C . ILE A 1 122 ? 26.743 22.538 31.718 1.00 18.27 119 ILE A C 1
ATOM 868 O O . ILE A 1 122 ? 26.354 22.027 32.770 1.00 15.82 119 ILE A O 1
ATOM 873 N N . ALA A 1 123 ? 27.087 23.828 31.593 1.00 16.77 120 ALA A N 1
ATOM 874 C CA . ALA A 1 123 ? 27.043 24.759 32.726 1.00 17.33 120 ALA A CA 1
ATOM 875 C C . ALA A 1 123 ? 25.611 24.950 33.260 1.00 16.84 120 ALA A C 1
ATOM 876 O O . ALA A 1 123 ? 25.390 24.992 34.451 1.00 16.74 120 ALA A O 1
ATOM 878 N N . GLU A 1 124 ? 24.645 25.080 32.365 1.00 16.38 121 GLU A N 1
ATOM 879 C CA . GLU A 1 124 ? 23.266 25.175 32.774 1.00 18.48 121 GLU A CA 1
ATOM 880 C C . GLU A 1 124 ? 22.831 23.949 33.582 1.00 18.25 121 GLU A C 1
ATOM 881 O O . GLU A 1 124 ? 22.160 24.082 34.615 1.00 17.84 121 GLU A O 1
ATOM 887 N N . ARG A 1 125 ? 23.186 22.776 33.063 1.00 18.73 122 ARG A N 1
ATOM 888 C CA . ARG A 1 125 ? 22.871 21.501 33.668 1.00 20.22 122 ARG A CA 1
ATOM 889 C C . ARG A 1 125 ? 23.442 21.446 35.096 1.00 19.85 122 ARG A C 1
ATOM 890 O O . ARG A 1 125 ? 22.697 21.248 36.068 1.00 18.09 122 ARG A O 1
ATOM 906 N N . ARG A 1 127 ? 24.390 23.865 36.931 1.00 21.96 124 ARG A N 1
ATOM 907 C CA . ARG A 1 127 ? 23.763 24.881 37.772 1.00 22.22 124 ARG A CA 1
ATOM 908 C C . ARG A 1 127 ? 22.397 24.498 38.347 1.00 22.32 124 ARG A C 1
ATOM 909 O O . ARG A 1 127 ? 21.758 25.323 39.023 1.00 22.08 124 ARG A O 1
ATOM 917 N N . THR A 1 128 ? 21.925 23.284 38.054 1.00 21.25 125 THR A N 1
ATOM 918 C CA . THR A 1 128 ? 20.619 22.855 38.543 1.00 20.05 125 THR A CA 1
ATOM 919 C C . THR A 1 128 ? 20.682 22.822 40.074 1.00 19.10 125 THR A C 1
ATOM 920 O O . THR A 1 128 ? 19.832 23.391 40.736 1.00 17.03 125 THR A O 1
ATOM 924 N N . TYR A 1 129 ? 21.716 22.203 40.617 1.00 19.30 126 TYR A N 1
ATOM 925 C CA . TYR A 1 129 ? 21.747 22.025 42.069 1.00 20.74 126 TYR A CA 1
ATOM 926 C C . TYR A 1 129 ? 22.754 22.889 42.800 1.00 20.72 126 TYR A C 1
ATOM 927 O O . TYR A 1 129 ? 22.807 22.844 44.038 1.00 19.92 126 TYR A O 1
ATOM 936 N N . LEU A 1 130 ? 23.530 23.677 42.035 1.00 20.65 127 LEU A N 1
ATOM 937 C CA . LEU A 1 130 ? 24.572 24.553 42.587 1.00 20.67 127 LEU A CA 1
ATOM 938 C C . LEU A 1 130 ? 24.226 26.014 42.315 1.00 21.49 127 LEU A C 1
ATOM 939 O O . LEU A 1 130 ? 23.595 26.283 41.316 1.00 22.62 127 LEU A O 1
ATOM 944 N N . PRO A 1 131 ? 24.660 26.967 43.185 1.00 22.11 128 PRO A N 1
ATOM 945 C CA . PRO A 1 131 ? 24.474 28.432 42.890 1.00 22.46 128 PRO A CA 1
ATOM 946 C C . PRO A 1 131 ? 25.015 28.847 41.536 1.00 22.98 128 PRO A C 1
ATOM 947 O O . PRO A 1 131 ? 26.033 28.264 41.067 1.00 22.28 128 PRO A O 1
ATOM 951 N N . ASP A 1 132 ? 24.363 29.820 40.860 1.00 24.90 129 ASP A N 1
ATOM 952 C CA . ASP A 1 132 ? 24.817 30.227 39.466 1.00 25.05 129 ASP A CA 1
ATOM 953 C C . ASP A 1 132 ? 26.196 30.755 39.505 1.00 24.04 129 ASP A C 1
ATOM 954 O O . ASP A 1 132 ? 26.907 30.797 38.498 1.00 24.87 129 ASP A O 1
ATOM 959 N N . THR A 1 133 ? 26.520 31.266 40.677 1.00 22.45 130 THR A N 1
ATOM 960 C CA . THR A 1 133 ? 27.715 31.992 40.928 1.00 21.27 130 THR A CA 1
ATOM 961 C C . THR A 1 133 ? 28.883 30.989 41.006 1.00 20.24 130 THR A C 1
ATOM 962 O O . THR A 1 133 ? 30.015 31.346 40.718 1.00 20.73 130 THR A O 1
ATOM 966 N N . VAL A 1 134 ? 28.578 29.736 41.361 1.00 18.49 131 VAL A N 1
ATOM 967 C CA . VAL A 1 134 ? 29.589 28.666 41.551 1.00 17.71 131 VAL A CA 1
ATOM 968 C C . VAL A 1 134 ? 30.053 28.060 40.199 1.00 16.20 131 VAL A C 1
ATOM 969 O O . VAL A 1 134 ? 31.194 27.682 40.032 1.00 16.12 131 VAL A O 1
ATOM 973 N N . VAL A 1 135 ? 29.164 27.987 39.229 1.00 15.96 132 VAL A N 1
ATOM 974 C CA . VAL A 1 135 ? 29.486 27.264 38.000 1.00 15.71 132 VAL A CA 1
ATOM 975 C C . VAL A 1 135 ? 29.783 28.282 36.898 1.00 14.70 132 VAL A C 1
ATOM 976 O O . VAL A 1 135 ? 28.942 29.087 36.578 1.00 14.58 132 VAL A O 1
ATOM 980 N N . TRP A 1 136 ? 31.005 28.267 36.369 1.00 14.59 133 TRP A N 1
ATOM 981 C CA . TRP A 1 136 ? 31.347 29.069 35.207 1.00 15.22 133 TRP A CA 1
ATOM 982 C C . TRP A 1 136 ? 31.238 28.216 33.933 1.00 15.37 133 TRP A C 1
ATOM 983 O O . TRP A 1 136 ? 30.959 27.049 34.014 1.00 15.94 133 TRP A O 1
ATOM 994 N N . LYS A 1 137 ? 31.412 28.823 32.767 1.00 15.67 134 LYS A N 1
ATOM 995 C CA . LYS A 1 137 ? 31.342 28.132 31.487 1.00 15.95 134 LYS A CA 1
ATOM 996 C C . LYS A 1 137 ? 32.743 28.088 30.922 1.00 15.99 134 LYS A C 1
ATOM 997 O O . LYS A 1 137 ? 33.524 29.014 31.126 1.00 15.43 134 LYS A O 1
ATOM 1003 N N . GLY A 1 138 ? 33.062 27.015 30.221 1.00 16.20 135 GLY A N 1
ATOM 1004 C CA . GLY A 1 138 ? 34.370 26.908 29.596 1.00 17.63 135 GLY A CA 1
ATOM 1005 C C . GLY A 1 138 ? 34.340 26.003 28.388 1.00 17.87 135 GLY A C 1
ATOM 1006 O O . GLY A 1 138 ? 33.410 25.214 28.225 1.00 16.71 135 GLY A O 1
ATOM 1007 N N . CYS A 1 139 ? 35.325 26.171 27.499 1.00 18.67 136 CYS A N 1
ATOM 1008 C CA . CYS A 1 139 ? 35.563 25.215 26.450 1.00 19.13 136 CYS A CA 1
ATOM 1009 C C . CYS A 1 139 ? 37.017 25.266 25.992 1.00 20.26 136 CYS A C 1
ATOM 1010 O O . CYS A 1 139 ? 37.676 26.310 26.066 1.00 21.85 136 CYS A O 1
ATOM 1013 N N . VAL A 1 140 ? 37.525 24.126 25.525 1.00 20.23 137 VAL A N 1
ATOM 1014 C CA . VAL A 1 140 ? 38.944 23.991 25.144 1.00 17.91 137 VAL A CA 1
ATOM 1015 C C . VAL A 1 140 ? 39.042 23.556 23.692 1.00 17.53 137 VAL A C 1
ATOM 1016 O O . VAL A 1 140 ? 38.124 22.937 23.171 1.00 17.23 137 VAL A O 1
ATOM 1020 N N . TYR A 1 141 ? 40.103 23.973 23.000 1.00 17.51 138 TYR A N 1
ATOM 1021 C CA . TYR A 1 141 ? 40.455 23.424 21.698 1.00 16.30 138 TYR A CA 1
ATOM 1022 C C . TYR A 1 141 ? 41.828 22.799 21.878 1.00 16.30 138 TYR A C 1
ATOM 1023 O O . TYR A 1 141 ? 42.819 23.488 22.114 1.00 15.04 138 TYR A O 1
ATOM 1032 N N . ILE A 1 142 ? 41.869 21.479 21.817 1.00 16.33 139 ILE A N 1
ATOM 1033 C CA . ILE A 1 142 ? 43.067 20.744 22.164 1.00 17.32 139 ILE A CA 1
ATOM 1034 C C . ILE A 1 142 ? 42.889 19.331 21.656 1.00 19.03 139 ILE A C 1
ATOM 1035 O O . ILE A 1 142 ? 41.768 18.789 21.744 1.00 20.47 139 ILE A O 1
ATOM 1040 N N . SER A 1 143 ? 43.963 18.761 21.103 1.00 18.23 140 SER A N 1
ATOM 1041 C CA . SER A 1 143 ? 43.953 17.414 20.553 1.00 19.16 140 SER A CA 1
ATOM 1042 C C . SER A 1 143 ? 44.738 16.472 21.443 1.00 19.00 140 SER A C 1
ATOM 1043 O O . SER A 1 143 ? 45.883 16.129 21.161 1.00 19.65 140 SER A O 1
ATOM 1046 N N . ALA A 1 144 ? 44.110 16.035 22.518 1.00 19.74 141 ALA A N 1
ATOM 1047 C CA . ALA A 1 144 ? 44.791 15.339 23.602 1.00 19.94 141 ALA A CA 1
ATOM 1048 C C . ALA A 1 144 ? 43.990 14.141 24.020 1.00 20.21 141 ALA A C 1
ATOM 1049 O O . ALA A 1 144 ? 42.754 14.184 24.037 1.00 21.36 141 ALA A O 1
ATOM 1051 N N . ARG A 1 145 ? 44.700 13.073 24.364 1.00 19.38 142 ARG A N 1
ATOM 1052 C CA A ARG A 1 145 ? 44.162 11.721 24.554 0.50 18.95 142 ARG A CA 1
ATOM 1053 C CA B ARG A 1 145 ? 44.028 11.829 24.736 0.50 18.79 142 ARG A CA 1
ATOM 1054 C C . ARG A 1 145 ? 44.847 11.098 25.769 1.00 18.45 142 ARG A C 1
ATOM 1055 O O . ARG A 1 145 ? 46.070 11.183 25.825 1.00 17.82 142 ARG A O 1
ATOM 1070 N N . LYS A 1 146 ? 44.141 10.417 26.663 1.00 18.46 143 LYS A N 1
ATOM 1071 C CA . LYS A 1 146 ? 44.866 9.560 27.597 1.00 17.89 143 LYS A CA 1
ATOM 1072 C C . LYS A 1 146 ? 45.214 8.337 26.784 1.00 17.93 143 LYS A C 1
ATOM 1073 O O . LYS A 1 146 ? 44.294 7.642 26.350 1.00 18.04 143 LYS A O 1
ATOM 1079 N N . SER A 1 147 ? 46.506 8.088 26.510 1.00 16.74 144 SER A N 1
ATOM 1080 C CA . SER A 1 147 ? 46.818 6.984 25.590 1.00 16.55 144 SER A CA 1
ATOM 1081 C C . SER A 1 147 ? 47.353 5.708 26.282 1.00 16.32 144 SER A C 1
ATOM 1082 O O . SER A 1 147 ? 47.529 4.688 25.632 1.00 15.21 144 SER A O 1
ATOM 1085 N N . ALA A 1 148 ? 47.618 5.790 27.591 1.00 14.30 145 ALA A N 1
ATOM 1086 C CA . ALA A 1 148 ? 48.083 4.639 28.372 1.00 15.03 145 ALA A CA 1
ATOM 1087 C C . ALA A 1 148 ? 47.896 4.995 29.862 1.00 14.31 145 ALA A C 1
ATOM 1088 O O . ALA A 1 148 ? 47.738 6.166 30.207 1.00 13.49 145 ALA A O 1
ATOM 1090 N N . PRO A 1 149 ? 47.808 3.974 30.741 1.00 15.51 146 PRO A N 1
ATOM 1091 C CA . PRO A 1 149 ? 47.763 4.331 32.142 1.00 14.83 146 PRO A CA 1
ATOM 1092 C C . PRO A 1 149 ? 48.910 5.299 32.463 1.00 15.83 146 PRO A C 1
ATOM 1093 O O . PRO A 1 149 ? 50.064 5.031 32.160 1.00 15.30 146 PRO A O 1
ATOM 1097 N N . GLY A 1 150 ? 48.575 6.454 33.022 1.00 16.33 147 GLY A N 1
ATOM 1098 C CA . GLY A 1 150 ? 49.566 7.456 33.392 1.00 16.82 147 GLY A CA 1
ATOM 1099 C C . GLY A 1 150 ? 50.156 8.298 32.280 1.00 17.71 147 GLY A C 1
ATOM 1100 O O . GLY A 1 150 ? 51.170 8.988 32.506 1.00 17.39 147 GLY A O 1
ATOM 1101 N N . LEU A 1 151 ? 49.543 8.269 31.090 1.00 17.58 148 LEU A N 1
ATOM 1102 C CA . LEU A 1 151 ? 50.150 8.957 29.937 1.00 17.22 148 LEU A CA 1
ATOM 1103 C C . LEU A 1 151 ? 49.133 9.718 29.125 1.00 17.03 148 LEU A C 1
ATOM 1104 O O . LEU A 1 151 ? 48.133 9.151 28.689 1.00 18.03 148 LEU A O 1
ATOM 1109 N N . ILE A 1 152 ? 49.412 10.993 28.897 1.00 16.71 149 ILE A N 1
ATOM 1110 C CA . ILE A 1 152 ? 48.657 11.821 27.972 1.00 16.31 149 ILE A CA 1
ATOM 1111 C C . ILE A 1 152 ? 49.518 12.070 26.731 1.00 16.79 149 ILE A C 1
ATOM 1112 O O . ILE A 1 152 ? 50.729 12.394 26.827 1.00 16.01 149 ILE A O 1
ATOM 1117 N N . THR A 1 153 ? 48.885 11.941 25.571 1.00 14.55 150 THR A N 1
ATOM 1118 C CA . THR A 1 153 ? 49.522 12.279 24.320 1.00 16.09 150 THR A CA 1
ATOM 1119 C C . THR A 1 153 ? 48.736 13.412 23.648 1.00 16.11 150 THR A C 1
ATOM 1120 O O . THR A 1 153 ? 47.500 13.338 23.542 1.00 15.40 150 THR A O 1
ATOM 1124 N N . LEU A 1 154 ? 49.453 14.454 23.247 1.00 15.52 151 LEU A N 1
ATOM 1125 C CA . LEU A 1 154 ? 48.926 15.471 22.356 1.00 16.12 151 LEU A CA 1
ATOM 1126 C C . LEU A 1 154 ? 49.419 15.250 20.974 1.00 17.35 151 LEU A C 1
ATOM 1127 O O . LEU A 1 154 ? 50.625 15.067 20.720 1.00 17.32 151 LEU A O 1
ATOM 1132 N N . GLU A 1 155 ? 48.505 15.321 20.028 1.00 17.80 152 GLU A N 1
ATOM 1133 C CA . GLU A 1 155 ? 48.962 15.094 18.704 1.00 19.54 152 GLU A CA 1
ATOM 1134 C C . GLU A 1 155 ? 49.427 16.410 18.096 1.00 19.32 152 GLU A C 1
ATOM 1135 O O . GLU A 1 155 ? 50.033 16.427 17.046 1.00 18.19 152 GLU A O 1
ATOM 1141 N N . ALA A 1 156 ? 49.149 17.514 18.784 1.00 18.92 153 ALA A N 1
ATOM 1142 C CA . ALA A 1 156 ? 49.681 18.809 18.357 1.00 20.30 153 ALA A CA 1
ATOM 1143 C C . ALA A 1 156 ? 49.908 19.614 19.624 1.00 20.66 153 ALA A C 1
ATOM 1144 O O . ALA A 1 156 ? 49.176 19.451 20.585 1.00 20.87 153 ALA A O 1
ATOM 1146 N N . ASP A 1 157 ? 50.912 20.480 19.618 1.00 21.67 154 ASP A N 1
ATOM 1147 C CA . ASP A 1 157 ? 51.160 21.347 20.764 1.00 23.10 154 ASP A CA 1
ATOM 1148 C C . ASP A 1 157 ? 50.097 22.418 21.061 1.00 22.79 154 ASP A C 1
ATOM 1149 O O . ASP A 1 157 ? 49.859 22.731 22.235 1.00 25.66 154 ASP A O 1
ATOM 1154 N N . ARG A 1 158 ? 49.474 22.943 20.020 1.00 22.41 155 ARG A N 1
ATOM 1155 C CA A ARG A 1 158 ? 48.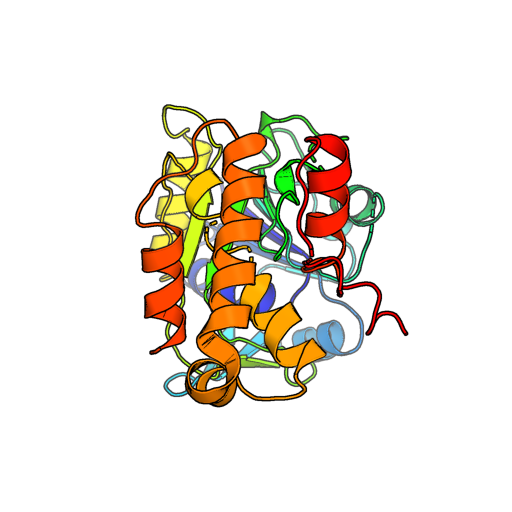466 24.012 20.085 0.50 22.10 155 ARG A CA 1
ATOM 1156 C CA B ARG A 1 158 ? 48.554 24.047 20.192 0.50 21.92 155 ARG A CA 1
ATOM 1157 C C . ARG A 1 158 ? 47.324 23.666 21.031 1.00 21.62 155 ARG A C 1
ATOM 1158 O O . ARG A 1 158 ? 46.781 22.543 20.937 1.00 21.14 155 ARG A O 1
ATOM 1173 N N . GLU A 1 159 ? 46.922 24.628 21.863 1.00 20.10 156 GLU A N 1
ATOM 1174 C CA . GLU A 1 159 ? 45.705 24.548 22.671 1.00 18.17 156 GLU A CA 1
ATOM 1175 C C . GLU A 1 159 ? 45.131 25.937 22.990 1.00 16.98 156 GLU A C 1
ATOM 1176 O O . GLU A 1 159 ? 45.857 26.937 23.002 1.00 17.24 156 GLU A O 1
ATOM 1182 N N . LEU A 1 160 ? 43.818 25.983 23.218 1.00 15.45 157 LEU A N 1
ATOM 1183 C CA . LEU A 1 160 ? 43.079 27.194 23.577 1.00 14.21 157 LEU A CA 1
ATOM 1184 C C . LEU A 1 160 ? 42.144 26.798 24.701 1.00 14.37 157 LEU A C 1
ATOM 1185 O O . LEU A 1 160 ? 41.574 25.740 24.628 1.00 13.09 157 LEU A O 1
ATOM 1190 N N . PHE A 1 161 ? 42.029 27.653 25.737 1.00 14.52 158 PHE A N 1
ATOM 1191 C CA . PHE A 1 161 ? 41.253 27.423 26.931 1.00 14.40 158 PHE A CA 1
ATOM 1192 C C . PHE A 1 161 ? 40.509 28.747 27.067 1.00 14.92 158 PHE A C 1
ATOM 1193 O O . PHE A 1 161 ? 41.124 29.816 27.263 1.00 15.83 158 PHE A O 1
ATOM 1201 N N . TYR A 1 162 ? 39.184 28.679 26.920 1.00 15.05 159 TYR A N 1
ATOM 1202 C CA . TYR A 1 162 ? 38.299 29.828 27.166 1.00 15.87 159 TYR A CA 1
ATOM 1203 C C . TYR A 1 162 ? 37.422 29.598 28.367 1.00 14.51 159 TYR A C 1
ATOM 1204 O O . TYR A 1 162 ? 36.956 28.496 28.584 1.00 14.84 159 TYR A O 1
ATOM 1213 N N . PHE A 1 163 ? 37.165 30.628 29.150 1.00 15.01 160 PHE A N 1
ATOM 1214 C CA . PHE A 1 163 ? 36.274 30.430 30.307 1.00 15.72 160 PHE A CA 1
ATOM 1215 C C . PHE A 1 163 ? 35.678 31.746 30.713 1.00 16.05 160 PHE A C 1
ATOM 1216 O O . PHE A 1 163 ? 36.131 32.790 30.243 1.00 16.94 160 PHE A O 1
ATOM 1224 N N . GLY A 1 164 ? 34.666 31.704 31.570 1.00 16.85 161 GLY A N 1
ATOM 1225 C CA . GLY A 1 164 ? 34.061 32.921 32.086 1.00 16.49 161 GLY A CA 1
ATOM 1226 C C . GLY A 1 164 ? 32.777 32.699 32.815 1.00 18.00 161 GLY A C 1
ATOM 1227 O O . GLY A 1 164 ? 32.157 31.650 32.669 1.00 16.45 161 GLY A O 1
ATOM 1228 N N . SER A 1 165 ? 32.416 33.689 33.656 1.00 21.10 162 SER A N 1
ATOM 1229 C CA . SER A 1 165 ? 31.173 33.718 34.452 1.00 23.17 162 SER A CA 1
ATOM 1230 C C . SER A 1 165 ? 29.912 34.059 33.619 1.00 25.62 162 SER A C 1
ATOM 1231 O O . SER A 1 165 ? 28.794 33.721 34.011 1.00 27.37 162 SER A O 1
ATOM 1234 N N . GLY A 1 166 ? 30.090 34.756 32.507 1.00 26.47 163 GLY A N 1
ATOM 1235 C CA . GLY A 1 166 ? 28.972 35.235 31.733 1.00 28.97 163 GLY A CA 1
ATOM 1236 C C . GLY A 1 166 ? 28.589 36.665 32.093 1.00 30.40 163 GLY A C 1
ATOM 1237 O O . GLY A 1 166 ? 28.033 37.386 31.255 1.00 31.02 163 GLY A O 1
ATOM 1238 N N . LEU A 1 167 ? 28.883 37.062 33.335 1.00 31.50 164 LEU A N 1
ATOM 1239 C CA . LEU A 1 167 ? 28.581 38.399 33.871 1.00 32.33 164 LEU A CA 1
ATOM 1240 C C . LEU A 1 167 ? 29.247 39.537 33.056 1.00 33.42 164 LEU A C 1
ATOM 1241 O O . LEU A 1 167 ? 30.280 39.313 32.393 1.00 33.26 164 LEU A O 1
ATOM 1246 N N . PRO A 1 168 ? 28.683 40.762 33.141 1.00 34.03 165 PRO A N 1
ATOM 1247 C CA . PRO A 1 168 ? 29.124 41.872 32.301 1.00 34.68 165 PRO A CA 1
ATOM 1248 C C . PRO A 1 168 ? 30.508 42.423 32.665 1.00 35.11 165 PRO A C 1
ATOM 1249 O O . PRO A 1 168 ? 31.170 43.025 31.814 1.00 34.84 165 PRO A O 1
ATOM 1253 N N . GLU A 1 169 ? 30.934 42.241 33.914 1.00 35.47 166 GLU A N 1
ATOM 1254 C CA . GLU A 1 169 ? 32.284 42.647 34.324 1.00 36.11 166 GLU A CA 1
ATOM 1255 C C . GLU A 1 169 ? 32.997 41.468 35.015 1.00 35.94 166 GLU A C 1
ATOM 1256 O O . GLU A 1 169 ? 32.410 40.761 35.873 1.00 35.18 166 GLU A O 1
ATOM 1262 N N . GLN A 1 170 ? 34.255 41.253 34.632 1.00 35.24 167 GLN A N 1
ATOM 1263 C CA . GLN A 1 170 ? 34.999 40.099 35.113 1.00 35.20 167 GLN A CA 1
ATOM 1264 C C . GLN A 1 170 ? 35.178 40.187 36.661 1.00 34.46 167 GLN A C 1
ATOM 1265 O O . GLN A 1 170 ? 35.392 41.268 37.225 1.00 34.74 167 GLN A O 1
ATOM 1271 N N . THR A 1 171 ? 35.002 39.069 37.351 1.00 33.28 168 THR A N 1
ATOM 1272 C CA . THR A 1 171 ? 35.104 39.081 38.811 1.00 32.68 168 THR A CA 1
ATOM 1273 C C . THR A 1 171 ? 36.563 38.883 39.268 1.00 32.36 168 THR A C 1
ATOM 1274 O O . THR A 1 171 ? 37.449 38.575 38.469 1.00 32.64 168 THR A O 1
ATOM 1278 N N . ASP A 1 172 ? 36.799 39.079 40.555 1.00 32.06 169 ASP A N 1
ATOM 1279 C CA . ASP A 1 172 ? 38.117 38.880 41.137 1.00 31.49 169 ASP A CA 1
ATOM 1280 C C . ASP A 1 172 ? 38.580 37.443 41.002 1.00 30.58 169 ASP A C 1
ATOM 1281 O O . ASP A 1 172 ? 39.740 37.215 40.687 1.00 29.68 169 ASP A O 1
ATOM 1286 N N . ASP A 1 173 ? 37.677 36.490 41.267 1.00 29.88 170 ASP A N 1
ATOM 1287 C CA . ASP A 1 173 ? 37.992 35.057 41.156 1.00 29.33 170 ASP A CA 1
ATOM 1288 C C . ASP A 1 173 ? 38.344 34.734 39.705 1.00 28.03 170 ASP A C 1
ATOM 1289 O O . ASP A 1 173 ? 39.230 33.923 39.477 1.00 26.86 170 ASP A O 1
ATOM 1294 N N . GLU A 1 174 ? 37.689 35.413 38.749 1.00 27.11 171 GLU A N 1
ATOM 1295 C CA . GLU A 1 174 ? 37.934 35.208 37.294 1.00 26.84 171 GLU A CA 1
ATOM 1296 C C . GLU A 1 174 ? 39.282 35.721 36.809 1.00 26.69 171 GLU A C 1
ATOM 1297 O O . GLU A 1 174 ? 40.012 35.011 36.119 1.00 26.20 171 GLU A O 1
ATOM 1303 N N . VAL A 1 175 ? 39.566 36.984 37.132 1.00 26.77 172 VAL A N 1
ATOM 1304 C CA . VAL A 1 175 ? 40.871 37.593 36.867 1.00 26.22 172 VAL A CA 1
ATOM 1305 C C . VAL A 1 175 ? 41.946 36.750 37.546 1.00 25.44 172 VAL A C 1
ATOM 1306 O O . VAL A 1 175 ? 42.963 36.427 36.949 1.00 25.09 172 VAL A O 1
ATOM 1310 N N . ARG A 1 176 ? 41.698 36.354 38.790 1.00 24.33 173 ARG A N 1
ATOM 1311 C CA . ARG A 1 176 ? 42.639 35.482 39.464 1.00 23.55 173 ARG A CA 1
ATOM 1312 C C . ARG A 1 176 ? 42.875 34.204 38.662 1.00 21.42 173 ARG A C 1
ATOM 1313 O O . ARG A 1 176 ? 44.035 33.811 38.446 1.00 21.85 173 ARG A O 1
ATOM 1321 N N . LEU A 1 177 ? 41.810 33.545 38.222 1.00 18.80 174 LEU A N 1
ATOM 1322 C CA . LEU A 1 177 ? 42.042 32.305 37.459 1.00 18.37 174 LEU A CA 1
ATOM 1323 C C . LEU A 1 177 ? 42.774 32.572 36.123 1.00 17.14 174 LEU A C 1
ATOM 1324 O O . LEU A 1 177 ? 43.653 31.816 35.730 1.00 16.77 174 LEU A O 1
ATOM 1329 N N . ALA A 1 178 ? 42.444 33.671 35.470 1.00 17.22 175 ALA A N 1
ATOM 1330 C CA . ALA A 1 178 ? 43.023 33.952 34.151 1.00 17.39 175 ALA A CA 1
ATOM 1331 C C . ALA A 1 178 ? 44.537 34.168 34.264 1.00 17.25 175 ALA A C 1
ATOM 1332 O O . ALA A 1 178 ? 45.284 33.548 33.555 1.00 16.40 175 ALA A O 1
ATOM 1334 N N . GLU A 1 179 ? 44.971 35.034 35.179 1.00 18.37 176 GLU A N 1
ATOM 1335 C CA . GLU A 1 179 ? 46.394 35.237 35.496 1.00 19.53 176 GLU A CA 1
ATOM 1336 C C . GLU A 1 179 ? 47.112 33.972 35.884 1.00 19.74 176 GLU A C 1
ATOM 1337 O O . GLU A 1 179 ? 48.259 33.728 35.509 1.00 20.53 176 GLU A O 1
ATOM 1343 N N . LEU A 1 180 ? 46.429 33.165 36.670 1.00 19.86 177 LEU A N 1
ATOM 1344 C CA . LEU A 1 180 ? 46.984 31.932 37.134 1.00 21.01 177 LEU A CA 1
ATOM 1345 C C . LEU A 1 180 ? 47.139 30.867 36.004 1.00 20.76 177 LEU A C 1
ATOM 1346 O O . LEU A 1 180 ? 48.146 30.158 35.913 1.00 19.90 177 LEU A O 1
ATOM 1351 N N . LEU A 1 181 ? 46.125 30.755 35.153 1.00 20.27 178 LEU A N 1
ATOM 1352 C CA . LEU A 1 181 ? 46.216 29.891 33.974 1.00 19.70 178 LEU A CA 1
ATOM 1353 C C . LEU A 1 181 ? 47.333 30.336 33.006 1.00 20.09 178 LEU A C 1
ATOM 1354 O O . LEU A 1 181 ? 48.074 29.517 32.469 1.00 20.87 178 LEU A O 1
ATOM 1359 N N . THR A 1 182 ? 47.467 31.628 32.789 1.00 19.72 179 THR A N 1
ATOM 1360 C CA . THR A 1 182 ? 48.457 32.065 31.805 1.00 20.50 179 THR A CA 1
ATOM 1361 C C . THR A 1 182 ? 49.907 32.015 32.395 1.00 20.21 179 THR A C 1
ATOM 1362 O O . THR A 1 182 ? 50.873 31.772 31.662 1.00 20.09 179 THR A O 1
ATOM 1366 N N . ALA A 1 183 ? 50.041 32.253 33.702 1.00 19.29 180 ALA A N 1
ATOM 1367 C CA . ALA A 1 183 ? 51.304 31.970 34.423 1.00 19.67 180 ALA A CA 1
ATOM 1368 C C . ALA A 1 183 ? 51.758 30.493 34.341 1.00 19.16 180 ALA A C 1
ATOM 1369 O O . ALA A 1 183 ? 52.929 30.180 34.444 1.00 19.97 180 ALA A O 1
ATOM 1371 N N . ALA A 1 184 ? 50.824 29.595 34.101 1.00 19.42 181 ALA A N 1
ATOM 1372 C CA . ALA A 1 184 ? 51.109 28.185 33.970 1.00 19.06 181 ALA A CA 1
ATOM 1373 C C . ALA A 1 184 ? 51.343 27.866 32.525 1.00 18.63 181 ALA A C 1
ATOM 1374 O O . ALA A 1 184 ? 51.548 26.700 32.157 1.00 20.16 181 ALA A O 1
ATOM 1376 N N . GLY A 1 185 ? 51.300 28.881 31.672 1.00 18.93 182 GLY A N 1
ATOM 1377 C CA . GLY A 1 185 ? 51.685 28.695 30.258 1.00 17.55 182 GLY A CA 1
ATOM 1378 C C . GLY A 1 185 ? 50.554 28.134 29.426 1.00 17.72 182 GLY A C 1
ATOM 1379 O O . GLY A 1 185 ? 50.757 27.538 28.348 1.00 18.74 182 GLY A O 1
ATOM 1380 N N . ILE A 1 186 ? 49.334 28.347 29.900 1.00 17.26 183 ILE A N 1
ATOM 1381 C CA . ILE A 1 186 ? 48.137 27.827 29.199 1.00 16.43 183 ILE A CA 1
ATOM 1382 C C . ILE A 1 186 ? 47.643 28.986 28.418 1.00 16.02 183 ILE A C 1
ATOM 1383 O O . ILE A 1 186 ? 47.680 30.103 28.939 1.00 15.17 183 ILE A O 1
ATOM 1388 N N . ARG A 1 187 ? 47.163 28.776 27.198 1.00 17.14 184 ARG A N 1
ATOM 1389 C CA . ARG A 1 187 ? 46.628 29.925 26.446 1.00 18.42 184 ARG A CA 1
ATOM 1390 C C . ARG A 1 187 ? 45.183 30.172 26.823 1.00 19.44 184 ARG A C 1
ATOM 1391 O O . ARG A 1 187 ? 44.258 29.767 26.090 1.00 19.40 184 ARG A O 1
ATOM 1399 N N . ALA A 1 188 ? 45.010 30.874 27.946 1.00 19.87 185 ALA A N 1
ATOM 1400 C CA . ALA A 1 188 ? 43.722 31.101 28.589 1.00 20.15 185 ALA A CA 1
ATOM 1401 C C . ALA A 1 188 ? 43.199 32.442 28.172 1.00 20.69 185 ALA A C 1
ATOM 1402 O O . ALA A 1 188 ? 43.954 33.400 28.044 1.00 21.88 185 ALA A O 1
ATOM 1404 N N . TYR A 1 189 ? 41.901 32.485 27.907 1.00 20.39 186 TYR A N 1
ATOM 1405 C CA . TYR A 1 189 ? 41.230 33.696 27.511 1.00 20.35 186 TYR A CA 1
ATOM 1406 C C . TYR A 1 189 ? 39.941 33.722 28.308 1.00 19.23 186 TYR A C 1
ATOM 1407 O O . TYR A 1 189 ? 39.297 32.676 28.521 1.00 18.05 186 TYR A O 1
ATOM 1416 N N . ASN A 1 190 ? 39.565 34.905 28.754 1.00 18.17 187 ASN A N 1
ATOM 1417 C CA . ASN A 1 190 ? 38.428 35.028 29.652 1.00 19.65 187 ASN A CA 1
ATOM 1418 C C . ASN A 1 190 ? 37.462 36.025 29.036 1.00 19.99 187 ASN A C 1
ATOM 1419 O O . ASN A 1 190 ? 37.332 37.138 29.512 1.00 21.54 187 ASN A O 1
ATOM 1424 N N . PRO A 1 191 ? 36.782 35.629 27.959 1.00 20.26 188 PRO A N 1
ATOM 1425 C CA . PRO A 1 191 ? 35.970 36.621 27.314 1.00 20.79 188 PRO A CA 1
ATOM 1426 C C . PRO A 1 191 ? 34.672 36.852 28.055 1.00 20.84 188 PRO A C 1
ATOM 1427 O O . PRO A 1 191 ? 34.162 35.988 28.763 1.00 20.95 188 PRO A O 1
ATOM 1431 N N . THR A 1 192 ? 34.125 38.026 27.840 1.00 20.74 189 THR A N 1
ATOM 1432 C CA . THR A 1 192 ? 32.863 38.401 28.426 1.00 20.33 189 THR A CA 1
ATOM 1433 C C . THR A 1 192 ? 31.679 37.678 27.765 1.00 18.95 189 THR A C 1
ATOM 1434 O O . THR A 1 192 ? 30.708 37.260 28.454 1.00 19.15 189 THR A O 1
ATOM 1438 N N . ASP A 1 193 ? 31.772 37.527 26.439 1.00 16.85 190 ASP A N 1
ATOM 1439 C CA . ASP A 1 193 ? 30.819 36.754 25.653 1.00 14.40 190 ASP A CA 1
ATOM 1440 C C . ASP A 1 193 ? 31.210 35.276 25.625 1.00 12.69 190 ASP A C 1
ATOM 1441 O O . ASP A 1 193 ? 31.354 34.661 24.561 1.00 12.63 190 ASP A O 1
ATOM 1446 N N . ILE A 1 194 ? 31.353 34.685 26.803 1.00 10.44 191 ILE A N 1
ATOM 1447 C CA . ILE A 1 194 ? 31.743 33.287 26.854 1.00 8.75 191 ILE A CA 1
ATOM 1448 C C . ILE A 1 194 ? 30.718 32.358 26.178 1.00 8.41 191 ILE A C 1
ATOM 1449 O O . ILE A 1 194 ? 31.115 31.334 25.641 1.00 7.40 191 ILE A O 1
ATOM 1454 N N . ASP A 1 195 ? 29.427 32.726 26.221 1.00 8.11 192 ASP A N 1
ATOM 1455 C CA . ASP A 1 195 ? 28.352 31.948 25.589 1.00 8.66 192 ASP A CA 1
ATOM 1456 C C . ASP A 1 195 ? 28.613 31.754 24.099 1.00 9.10 192 ASP A C 1
ATOM 1457 O O . ASP A 1 195 ? 28.320 30.699 23.536 1.00 9.97 192 ASP A O 1
ATOM 1462 N N . TRP A 1 196 ? 29.160 32.780 23.463 1.00 9.38 193 TRP A N 1
ATOM 1463 C CA . TRP A 1 196 ? 29.458 32.729 22.036 1.00 10.05 193 TRP A CA 1
ATOM 1464 C C . TRP A 1 196 ? 30.509 31.670 21.708 1.00 8.88 193 TRP A C 1
ATOM 1465 O O . TRP A 1 196 ? 30.316 30.895 20.791 1.00 8.54 193 TRP A O 1
ATOM 1476 N N . TYR A 1 197 ? 31.608 31.638 22.465 1.00 8.37 194 TYR A N 1
ATOM 1477 C CA . TYR A 1 197 ? 32.662 30.619 22.280 1.00 7.57 194 TYR A CA 1
ATOM 1478 C C . TYR A 1 197 ? 32.116 29.214 22.488 1.00 8.25 194 TYR A C 1
ATOM 1479 O O . TYR A 1 197 ? 32.465 28.277 21.763 1.00 9.05 194 TYR A O 1
ATOM 1488 N N . ILE A 1 198 ? 31.239 29.084 23.467 1.00 7.64 195 ILE A N 1
ATOM 1489 C CA . ILE A 1 198 ? 30.590 27.822 23.761 1.00 8.95 195 ILE A CA 1
ATOM 1490 C C . ILE A 1 198 ? 29.654 27.324 22.646 1.00 9.15 195 ILE A C 1
ATOM 1491 O O . ILE A 1 198 ? 29.698 26.133 22.302 1.00 8.72 195 ILE A O 1
ATOM 1509 N N . LYS A 1 200 ? 29.707 28.415 19.566 1.00 10.89 197 LYS A N 1
ATOM 1510 C CA . LYS A 1 200 ? 30.571 28.285 18.397 1.00 12.77 197 LYS A CA 1
ATOM 1511 C C . LYS A 1 200 ? 31.274 26.921 18.351 1.00 12.51 197 LYS A C 1
ATOM 1512 O O . LYS A 1 200 ? 31.227 26.236 17.325 1.00 12.64 197 LYS A O 1
ATOM 1518 N N . LYS A 1 201 ? 31.874 26.514 19.476 1.00 11.85 198 LYS A N 1
ATOM 1519 C CA . LYS A 1 201 ? 32.486 25.192 19.603 1.00 11.05 198 LYS A CA 1
ATOM 1520 C C . LYS A 1 201 ? 31.473 24.066 19.346 1.00 11.00 198 LYS A C 1
ATOM 1521 O O . LYS A 1 201 ? 31.754 23.145 18.574 1.00 10.85 198 LYS A O 1
ATOM 1527 N N . PHE A 1 202 ? 30.311 24.142 19.992 1.00 10.18 199 PHE A N 1
ATOM 1528 C CA . PHE A 1 202 ? 29.305 23.082 19.906 1.00 10.72 199 PHE A CA 1
ATOM 1529 C C . PHE A 1 202 ? 28.709 22.901 18.492 1.00 12.21 199 PHE A C 1
ATOM 1530 O O . PHE A 1 202 ? 28.487 21.786 18.040 1.00 11.29 199 PHE A O 1
ATOM 1559 N N . ILE A 1 205 ? 31.303 21.063 16.183 1.00 16.59 202 ILE A N 1
ATOM 1560 C CA . ILE A 1 205 ? 31.457 19.648 16.495 1.00 16.13 202 ILE A CA 1
ATOM 1561 C C . ILE A 1 205 ? 30.136 18.895 16.335 1.00 15.51 202 ILE A C 1
ATOM 1562 O O . ILE A 1 205 ? 30.127 17.730 15.971 1.00 15.05 202 ILE A O 1
ATOM 1567 N N . SER A 1 206 ? 29.020 19.569 16.584 1.00 15.48 203 SER A N 1
ATOM 1568 C CA . SER A 1 206 ? 27.715 19.000 16.264 1.00 14.86 203 SER A CA 1
ATOM 1569 C C . SER A 1 206 ? 27.672 18.697 14.753 1.00 15.49 203 SER A C 1
ATOM 1570 O O . SER A 1 206 ? 27.600 17.538 14.348 1.00 15.01 203 SER A O 1
ATOM 1573 N N . VAL A 1 207 ? 27.788 19.719 13.913 1.00 16.29 204 VAL A N 1
ATOM 1574 C CA . VAL A 1 207 ? 27.677 19.483 12.453 1.00 16.88 204 VAL A CA 1
ATOM 1575 C C . VAL A 1 207 ? 28.679 18.421 11.993 1.00 16.71 204 VAL A C 1
ATOM 1576 O O . VAL A 1 207 ? 28.287 17.454 11.347 1.00 17.04 204 VAL A O 1
ATOM 1580 N N . THR A 1 208 ? 29.945 18.584 12.383 1.00 16.71 205 THR A N 1
ATOM 1581 C CA . THR A 1 208 ? 31.041 17.694 11.970 1.00 16.45 205 THR A CA 1
ATOM 1582 C C . THR A 1 208 ? 30.825 16.255 12.431 1.00 16.73 205 THR A C 1
ATOM 1583 O O . THR A 1 208 ? 30.945 15.322 11.631 1.00 16.59 205 THR A O 1
ATOM 1587 N N . ALA A 1 209 ? 30.495 16.084 13.710 1.00 16.97 206 ALA A N 1
ATOM 1588 C CA . ALA A 1 209 ? 30.205 14.755 14.250 1.00 17.30 206 ALA A CA 1
ATOM 1589 C C . ALA A 1 209 ? 29.018 14.121 13.531 1.00 17.46 206 ALA A C 1
ATOM 1590 O O . ALA A 1 209 ? 29.138 13.019 13.003 1.00 17.63 206 ALA A O 1
ATOM 1592 N N . THR A 1 210 ? 27.884 14.811 13.465 1.00 17.63 207 THR A N 1
ATOM 1593 C CA . THR A 1 210 ? 26.720 14.187 12.822 1.00 17.59 207 THR A CA 1
ATOM 1594 C C . THR A 1 210 ? 26.950 13.868 11.332 1.00 17.26 207 THR A C 1
ATOM 1595 O O . THR A 1 210 ? 26.653 12.765 10.895 1.00 17.42 207 THR A O 1
ATOM 1599 N N . ALA A 1 211 ? 27.515 14.820 10.591 1.00 16.93 208 ALA A N 1
ATOM 1600 C CA . ALA A 1 211 ? 27.788 14.665 9.152 1.00 16.27 208 ALA A CA 1
ATOM 1601 C C . ALA A 1 211 ? 28.757 13.532 8.805 1.00 16.16 208 ALA A C 1
ATOM 1602 O O . ALA A 1 211 ? 28.463 12.738 7.909 1.00 16.16 208 ALA A O 1
ATOM 1604 N N . THR A 1 212 ? 29.905 13.459 9.497 1.00 16.22 209 THR A N 1
ATOM 1605 C CA . THR A 1 212 ? 30.866 12.353 9.280 1.00 15.85 209 THR A CA 1
ATOM 1606 C C . THR A 1 212 ? 30.352 11.009 9.809 1.00 15.77 209 THR A C 1
ATOM 1607 O O . THR A 1 212 ? 30.820 9.966 9.380 1.00 15.33 209 THR A O 1
ATOM 1611 N N . ALA A 1 213 ? 29.401 11.043 10.742 1.00 15.94 210 ALA A N 1
ATOM 1612 C CA . ALA A 1 213 ? 28.830 9.821 11.308 1.00 16.46 210 ALA A CA 1
ATOM 1613 C C . ALA A 1 213 ? 27.710 9.239 10.442 1.00 16.95 210 ALA A C 1
ATOM 1614 O O . ALA A 1 213 ? 27.584 8.017 10.316 1.00 16.92 210 ALA A O 1
ATOM 1616 N N . TYR A 1 214 ? 26.893 10.107 9.855 1.00 17.29 211 TYR A N 1
ATOM 1617 C CA . TYR A 1 214 ? 25.868 9.661 8.929 1.00 17.76 211 TYR A CA 1
ATOM 1618 C C . TYR A 1 214 ? 26.500 9.270 7.593 1.00 18.03 211 TYR A C 1
ATOM 1619 O O . TYR A 1 214 ? 26.213 8.191 7.065 1.00 18.60 211 TYR A O 1
ATOM 1628 N N . PHE A 1 215 ? 27.365 10.123 7.046 1.00 18.04 212 PHE A N 1
ATOM 1629 C CA . PHE A 1 215 ? 27.965 9.836 5.729 1.00 18.08 212 PHE A CA 1
ATOM 1630 C C . PHE A 1 215 ? 29.078 8.777 5.744 1.00 17.91 212 PHE A C 1
ATOM 1631 O O . PHE A 1 215 ? 29.465 8.284 4.682 1.00 17.64 212 PHE A O 1
ATOM 1639 N N . ASP A 1 216 ? 29.590 8.450 6.937 1.00 17.88 213 ASP A N 1
ATOM 1640 C CA . ASP A 1 216 ? 30.665 7.456 7.105 1.00 18.00 213 ASP A CA 1
ATOM 1641 C C . ASP A 1 216 ? 31.908 7.872 6.296 1.00 18.05 213 ASP A C 1
ATOM 1642 O O . ASP A 1 216 ? 32.547 7.053 5.627 1.00 18.00 213 ASP A O 1
ATOM 1647 N N . LYS A 1 217 ? 32.237 9.162 6.374 1.00 17.98 214 LYS A N 1
ATOM 1648 C CA . LYS A 1 217 ? 33.229 9.784 5.495 1.00 18.07 214 LYS A CA 1
ATOM 1649 C C . LYS A 1 217 ? 34.017 10.852 6.254 1.00 18.04 214 LYS A C 1
ATOM 1650 O O . LYS A 1 217 ? 33.506 11.395 7.236 1.00 18.45 214 LYS A O 1
ATOM 1656 N N . PRO A 1 218 ? 35.270 11.145 5.831 1.00 17.92 215 PRO A N 1
ATOM 1657 C CA . PRO A 1 218 ? 35.963 12.279 6.469 1.00 17.56 215 PRO A CA 1
ATOM 1658 C C . PRO A 1 218 ? 35.406 13.616 5.965 1.00 17.29 215 PRO A C 1
ATOM 1659 O O . PRO A 1 218 ? 34.790 13.662 4.896 1.00 17.14 215 PRO A O 1
ATOM 1663 N N . ILE A 1 219 ? 35.620 14.678 6.742 1.00 17.10 216 ILE A N 1
ATOM 1664 C CA . ILE A 1 219 ? 35.010 16.000 6.498 1.00 16.69 216 ILE A CA 1
ATOM 1665 C C . ILE A 1 219 ? 35.381 16.633 5.142 1.00 16.51 216 ILE A C 1
ATOM 1666 O O . ILE A 1 219 ? 34.534 17.251 4.485 1.00 16.15 216 ILE A O 1
ATOM 1671 N N . GLY A 1 220 ? 36.640 16.469 4.734 1.00 16.27 217 GLY A N 1
ATOM 1672 C CA . GLY A 1 220 ? 37.121 17.000 3.461 1.00 16.12 217 GLY A CA 1
ATOM 1673 C C . GLY A 1 220 ? 36.485 16.321 2.269 1.00 15.88 217 GLY A C 1
ATOM 1674 O O . GLY A 1 220 ? 36.500 16.862 1.164 1.00 16.43 217 GLY A O 1
ATOM 1675 N N . SER A 1 221 ? 35.943 15.126 2.493 1.00 15.63 218 SER A N 1
ATOM 1676 C CA . SER A 1 221 ? 35.215 14.387 1.468 1.00 15.53 218 SER A CA 1
ATOM 1677 C C . SER A 1 221 ? 33.735 14.755 1.534 1.00 15.34 218 SER A C 1
ATOM 1678 O O . SER A 1 221 ? 32.987 14.573 0.573 1.00 15.48 218 SER A O 1
ATOM 1681 N N . ILE A 1 222 ? 33.334 15.274 2.688 1.00 15.23 219 ILE A N 1
ATOM 1682 C CA . ILE A 1 222 ? 31.992 15.806 2.916 1.00 14.92 219 ILE A CA 1
ATOM 1683 C C . ILE A 1 222 ? 31.871 17.179 2.244 1.00 14.49 219 ILE A C 1
ATOM 1684 O O . ILE A 1 222 ? 30.838 17.493 1.658 1.00 14.13 219 ILE A O 1
ATOM 1689 N N . LEU A 1 223 ? 32.936 17.979 2.326 1.00 14.15 220 LEU A N 1
ATOM 1690 C CA . LEU A 1 223 ? 32.982 19.291 1.685 1.00 14.27 220 LEU A CA 1
ATOM 1691 C C . LEU A 1 223 ? 32.747 19.215 0.187 1.00 14.27 220 LEU A C 1
ATOM 1692 O O . LEU A 1 223 ? 31.959 19.984 -0.355 1.00 14.65 220 LEU A O 1
ATOM 1697 N N . THR A 1 224 ? 33.448 18.294 -0.471 1.00 13.78 221 THR A N 1
ATOM 1698 C CA . THR A 1 224 ? 33.444 18.201 -1.916 1.00 13.44 221 THR A CA 1
ATOM 1699 C C . THR A 1 224 ? 32.142 17.613 -2.448 1.00 12.87 221 THR A C 1
ATOM 1700 O O . THR A 1 224 ? 31.587 18.121 -3.419 1.00 12.78 221 THR A O 1
ATOM 1704 N N . GLU A 1 225 ? 31.653 16.557 -1.803 1.00 12.01 222 GLU A N 1
ATOM 1705 C CA . GLU A 1 225 ? 30.524 15.798 -2.338 1.00 11.12 222 GLU A CA 1
ATOM 1706 C C . GLU A 1 225 ? 29.192 16.105 -1.671 1.00 10.52 222 GLU A C 1
ATOM 1707 O O . GLU A 1 225 ? 28.145 15.844 -2.250 1.00 10.26 222 GLU A O 1
ATOM 1713 N N . HIS A 1 226 ? 29.225 16.650 -0.452 1.00 10.25 223 HIS A N 1
ATOM 1714 C CA . HIS A 1 226 ? 27.991 16.822 0.316 1.00 9.10 223 HIS A CA 1
ATOM 1715 C C . HIS A 1 226 ? 27.811 18.223 0.898 1.00 8.73 223 HIS A C 1
ATOM 1716 O O . HIS A 1 226 ? 27.279 18.394 2.017 1.00 8.76 223 HIS A O 1
ATOM 1723 N N . GLU A 1 227 ? 28.242 19.219 0.121 1.00 7.58 224 GLU A N 1
ATOM 1724 C CA . GLU A 1 227 ? 28.233 20.614 0.546 1.00 7.35 224 GLU A CA 1
ATOM 1725 C C . GLU A 1 227 ? 26.819 21.139 0.825 1.00 6.75 224 GLU A C 1
ATOM 1726 O O . GLU A 1 227 ? 26.613 21.794 1.849 1.00 6.17 224 GLU A O 1
ATOM 1732 N N . PRO A 1 228 ? 25.855 20.899 -0.095 1.00 6.46 225 PRO A N 1
ATOM 1733 C CA . PRO A 1 228 ? 24.473 21.240 0.251 1.00 6.18 225 PRO A CA 1
ATOM 1734 C C . PRO A 1 228 ? 24.019 20.723 1.614 1.00 6.59 225 PRO A C 1
ATOM 1735 O O . PRO A 1 228 ? 23.483 21.499 2.393 1.00 6.14 225 PRO A O 1
ATOM 1739 N N . GLU A 1 229 ? 24.258 19.444 1.892 1.00 6.64 226 GLU A N 1
ATOM 1740 C CA . GLU A 1 229 ? 23.848 18.821 3.126 1.00 7.05 226 GLU A CA 1
ATOM 1741 C C . GLU A 1 229 ? 24.586 19.477 4.291 1.00 7.35 226 GLU A C 1
ATOM 1742 O O . GLU A 1 229 ? 23.969 19.836 5.284 1.00 6.27 226 GLU A O 1
ATOM 1748 N N . LEU A 1 230 ? 25.895 19.664 4.119 1.00 7.27 227 LEU A N 1
ATOM 1749 C CA . LEU A 1 230 ? 26.725 20.265 5.141 1.00 7.63 227 LEU A CA 1
ATOM 1750 C C . LEU A 1 230 ? 26.176 21.638 5.510 1.00 7.30 227 LEU A C 1
ATOM 1751 O O . LEU A 1 230 ? 25.942 21.913 6.678 1.00 7.32 227 LEU A O 1
ATOM 1756 N N . LEU A 1 231 ? 25.907 22.449 4.498 1.00 6.91 228 LEU A N 1
ATOM 1757 C CA . LEU A 1 231 ? 25.306 23.773 4.664 1.00 6.89 228 LEU A CA 1
ATOM 1758 C C . LEU A 1 231 ? 23.908 23.748 5.289 1.00 6.47 228 LEU A C 1
ATOM 1759 O O . LEU A 1 231 ? 23.558 24.635 6.072 1.00 6.81 228 LEU A O 1
ATOM 1764 N N . SER A 1 232 ? 23.107 22.761 4.920 1.00 5.77 229 SER A N 1
ATOM 1765 C CA . SER A 1 232 ? 21.834 22.545 5.581 1.00 6.25 229 SER A CA 1
ATOM 1766 C C . SER A 1 232 ? 21.986 22.350 7.094 1.00 6.39 229 SER A C 1
ATOM 1767 O O . SER A 1 232 ? 21.173 22.848 7.839 1.00 6.26 229 SER A O 1
ATOM 1770 N N . LEU A 1 233 ? 23.006 21.610 7.515 1.00 7.29 230 LEU A N 1
ATOM 1771 C CA . LEU A 1 233 ? 23.301 21.378 8.936 1.00 9.24 230 LEU A CA 1
ATOM 1772 C C . LEU A 1 233 ? 23.753 22.679 9.633 1.00 9.93 230 LEU A C 1
ATOM 1773 O O . LEU A 1 233 ? 23.331 22.990 10.758 1.00 10.64 230 LEU A O 1
ATOM 1778 N N . LEU A 1 234 ? 24.604 23.430 8.949 1.00 10.34 231 LEU A N 1
ATOM 1779 C CA . LEU A 1 234 ? 25.109 24.695 9.453 1.00 11.29 231 LEU A CA 1
ATOM 1780 C C . LEU A 1 234 ? 23.969 25.698 9.700 1.00 11.30 231 LEU A C 1
ATOM 1781 O O . LEU A 1 234 ? 23.900 26.329 10.759 1.00 10.99 231 LEU A O 1
ATOM 1786 N N . GLU A 1 235 ? 23.056 25.793 8.741 1.00 11.51 232 GLU A N 1
ATOM 1787 C CA . GLU A 1 235 ? 21.915 26.715 8.802 1.00 11.87 232 GLU A CA 1
ATOM 1788 C C . GLU A 1 235 ? 20.926 26.304 9.886 1.00 11.89 232 GLU A C 1
ATOM 1789 O O . GLU A 1 235 ? 20.340 27.164 10.554 1.00 11.39 232 GLU A O 1
ATOM 1795 N N . GLU A 1 236 ? 20.758 24.992 10.052 1.00 11.66 233 GLU A N 1
ATOM 1796 C CA . GLU A 1 236 ? 19.833 24.433 11.024 1.00 11.65 233 GLU A CA 1
ATOM 1797 C C . GLU A 1 236 ? 20.265 24.699 12.483 1.00 12.63 233 GLU A C 1
ATOM 1798 O O . GLU A 1 236 ? 19.489 25.275 13.263 1.00 12.04 233 GLU A O 1
ATOM 1804 N N . VAL A 1 237 ? 21.487 24.280 12.824 1.00 13.78 234 VAL A N 1
ATOM 1805 C CA . VAL A 1 237 ? 22.083 24.532 14.132 1.00 15.67 234 VAL A CA 1
ATOM 1806 C C . VAL A 1 237 ? 22.123 26.037 14.417 1.00 16.71 234 VAL A C 1
ATOM 1807 O O . VAL A 1 237 ? 21.876 26.462 15.550 1.00 17.35 234 VAL A O 1
ATOM 1811 N N . ALA A 1 238 ? 22.403 26.835 13.386 1.00 17.96 235 ALA A N 1
ATOM 1812 C CA . ALA A 1 238 ? 22.466 28.293 13.524 1.00 19.33 235 ALA A CA 1
ATOM 1813 C C . ALA A 1 238 ? 21.092 28.882 13.788 1.00 20.61 235 ALA A C 1
ATOM 1814 O O . ALA A 1 238 ? 20.956 29.745 14.667 1.00 20.99 235 ALA A O 1
ATOM 1816 N N . GLU A 1 239 ? 20.086 28.395 13.052 1.00 21.66 236 GLU A N 1
ATOM 1817 C CA . GLU A 1 239 ? 18.680 28.748 13.277 1.00 23.17 236 GLU A CA 1
ATOM 1818 C C . GLU A 1 239 ? 18.225 28.370 14.690 1.00 23.93 236 GLU A C 1
ATOM 1819 O O . GLU A 1 239 ? 17.534 29.157 15.341 1.00 23.68 236 GLU A O 1
ATOM 1825 N N . LEU A 1 240 ? 18.607 27.169 15.142 1.00 25.38 237 LEU A N 1
ATOM 1826 C CA . LEU A 1 240 ? 18.280 26.692 16.496 1.00 26.80 237 LEU A CA 1
ATOM 1827 C C . LEU A 1 240 ? 18.755 27.693 17.543 1.00 27.75 237 LEU A C 1
ATOM 1828 O O . LEU A 1 240 ? 17.974 28.156 18.381 1.00 27.70 237 LEU A O 1
ATOM 1833 N N . PHE A 1 241 ? 20.043 28.014 17.475 1.00 29.10 238 PHE A N 1
ATOM 1834 C CA . PHE A 1 241 ? 20.663 28.902 18.434 1.00 30.78 238 PHE A CA 1
ATOM 1835 C C . PHE A 1 241 ? 20.128 30.320 18.315 1.00 31.71 238 PHE A C 1
ATOM 1836 O O . PHE A 1 241 ? 19.855 30.973 19.333 1.00 31.52 238 PHE A O 1
ATOM 1844 N N . ARG A 1 242 ? 19.929 30.767 17.075 1.00 33.04 239 ARG A N 1
ATOM 1845 C CA . ARG A 1 242 ? 19.312 32.067 16.793 1.00 34.37 239 ARG A CA 1
ATOM 1846 C C . ARG A 1 242 ? 17.929 32.193 17.433 1.00 35.21 239 ARG A C 1
ATOM 1847 O O . ARG A 1 242 ? 17.471 33.300 17.713 1.00 35.13 239 ARG A O 1
ATOM 1855 N N . ALA A 1 243 ? 17.289 31.052 17.683 1.00 36.58 240 ALA A N 1
ATOM 1856 C CA . ALA A 1 243 ? 15.992 31.015 18.350 1.00 38.08 240 ALA A CA 1
ATOM 1857 C C . ALA A 1 243 ? 16.071 31.088 19.879 1.00 39.21 240 ALA A C 1
ATOM 1858 O O . ALA A 1 243 ? 15.351 31.880 20.493 1.00 39.42 240 ALA A O 1
ATOM 1860 N N . LYS A 1 244 ? 16.937 30.278 20.493 1.00 40.73 241 LYS A N 1
ATOM 1861 C CA . LYS A 1 244 ? 16.944 30.157 21.964 1.00 42.11 241 LYS A CA 1
ATOM 1862 C C . LYS A 1 244 ? 17.775 31.182 22.721 1.00 43.17 241 LYS A C 1
ATOM 1863 O O . LYS A 1 244 ? 17.328 31.674 23.760 1.00 43.32 241 LYS A O 1
ATOM 1869 N N . TYR A 1 245 ? 18.969 31.504 22.216 1.00 44.53 242 TYR A N 1
ATOM 1870 C CA . TYR A 1 245 ? 19.780 32.573 22.809 1.00 46.01 242 TYR A CA 1
ATOM 1871 C C . TYR A 1 245 ? 19.536 33.902 22.081 1.00 46.73 242 TYR A C 1
ATOM 1872 O O . TYR A 1 245 ? 20.434 34.751 21.990 1.00 46.88 242 TYR A O 1
ATOM 1881 N N . GLY A 1 246 ? 18.326 34.049 21.541 1.00 47.67 243 GLY A N 1
ATOM 1882 C CA . GLY A 1 246 ? 17.778 35.337 21.090 1.00 48.73 243 GLY A CA 1
ATOM 1883 C C . GLY A 1 246 ? 18.503 36.122 20.006 1.00 49.48 243 GLY A C 1
ATOM 1884 O O . GLY A 1 246 ? 17.861 36.813 19.205 1.00 49.44 243 GLY A O 1
ATOM 1885 N N . GLN A 1 247 ? 19.834 36.017 19.985 1.00 50.13 244 GLN A N 1
ATOM 1886 C CA . GLN A 1 247 ? 20.690 36.867 19.150 1.00 50.75 244 GLN A CA 1
ATOM 1887 C C . GLN A 1 247 ? 21.418 36.043 18.095 1.00 51.00 244 GLN A C 1
ATOM 1888 O O . GLN A 1 247 ? 20.908 35.876 16.988 1.00 51.05 244 GLN A O 1
ATOM 1894 N N . VAL A 1 248 ? 22.611 35.553 18.450 1.00 51.38 245 VAL A N 1
ATOM 1895 C CA . VAL A 1 248 ? 23.390 34.592 17.643 1.00 51.70 245 VAL A CA 1
ATOM 1896 C C . VAL A 1 248 ? 23.851 35.149 16.286 1.00 51.86 245 VAL A C 1
ATOM 1897 O O . VAL A 1 248 ? 23.118 35.051 15.290 1.00 52.11 245 VAL A O 1
ATOM 1901 N N . PRO A 1 249 ? 25.085 35.704 16.249 1.00 51.85 246 PRO A N 1
ATOM 1902 C CA . PRO A 1 249 ? 25.745 36.480 15.188 1.00 51.77 246 PRO A CA 1
ATOM 1903 C C . PRO A 1 249 ? 25.199 36.361 13.747 1.00 51.61 246 PRO A C 1
ATOM 1904 O O . PRO A 1 249 ? 23.997 36.134 13.542 1.00 51.65 246 PRO A O 1
ATOM 1908 N N . ASP A 1 250 ? 26.085 36.569 12.768 1.00 51.28 247 ASP A N 1
ATOM 1909 C CA . ASP A 1 250 ? 25.783 36.360 11.347 1.00 50.94 247 ASP A CA 1
ATOM 1910 C C . ASP A 1 250 ? 27.078 36.421 10.543 1.00 50.44 247 ASP A C 1
ATOM 1911 O O . ASP A 1 250 ? 28.057 37.027 10.987 1.00 50.55 247 ASP A O 1
ATOM 1916 N N . ASP A 1 251 ? 27.074 35.806 9.360 1.00 49.63 248 ASP A N 1
ATOM 1917 C CA . ASP A 1 251 ? 28.303 35.311 8.744 1.00 48.92 248 ASP A CA 1
ATOM 1918 C C . ASP A 1 251 ? 28.770 34.182 9.658 1.00 48.38 248 ASP A C 1
ATOM 1919 O O . ASP A 1 251 ? 29.923 33.765 9.608 1.00 48.11 248 ASP A O 1
ATOM 1924 N N . VAL A 1 252 ? 27.847 33.712 10.503 1.00 47.81 249 VAL A N 1
ATOM 1925 C CA . VAL A 1 252 ? 28.091 32.656 11.486 1.00 47.28 249 VAL A CA 1
ATOM 1926 C C . VAL A 1 252 ? 28.139 31.282 10.806 1.00 47.02 249 VAL A C 1
ATOM 1927 O O . VAL A 1 252 ? 29.103 30.534 10.996 1.00 47.13 249 VAL A O 1
ATOM 1931 N N . VAL A 1 253 ? 27.103 30.972 10.015 1.00 46.56 250 VAL A N 1
ATOM 1932 C CA . VAL A 1 253 ? 27.082 29.828 9.087 1.00 45.76 250 VAL A CA 1
ATOM 1933 C C . VAL A 1 253 ? 28.343 29.825 8.219 1.00 45.32 250 VAL A C 1
ATOM 1934 O O . VAL A 1 253 ? 29.014 28.800 8.093 1.00 44.73 250 VAL A O 1
ATOM 1938 N N . GLN A 1 254 ? 28.652 30.987 7.640 1.00 45.13 251 GLN A N 1
ATOM 1939 C CA . GLN A 1 254 ? 29.847 31.187 6.822 1.00 45.05 251 GLN A CA 1
ATOM 1940 C C . GLN A 1 254 ? 31.152 31.027 7.613 1.00 44.92 251 GLN A C 1
ATOM 1941 O O . GLN A 1 254 ? 32.081 30.353 7.162 1.00 44.68 251 GLN A O 1
ATOM 1947 N N . GLN A 1 255 ? 31.208 31.652 8.790 1.00 44.96 252 GLN A N 1
ATOM 1948 C CA . GLN A 1 255 ? 32.365 31.579 9.683 1.00 45.13 252 GLN A CA 1
ATOM 1949 C C . GLN A 1 255 ? 32.666 30.124 10.039 1.00 45.02 252 GLN A C 1
ATOM 1950 O O . GLN A 1 255 ? 33.818 29.685 9.941 1.00 45.10 252 GLN A O 1
ATOM 1956 N N . LEU A 1 256 ? 31.621 29.393 10.444 1.00 44.60 253 LEU A N 1
ATOM 1957 C CA . LEU A 1 256 ? 31.698 27.953 10.679 1.00 44.31 253 LEU A CA 1
ATOM 1958 C C . LEU A 1 256 ? 32.105 27.175 9.428 1.00 44.30 253 LEU A C 1
ATOM 1959 O O . LEU A 1 256 ? 32.968 26.294 9.495 1.00 43.99 253 LEU A O 1
ATOM 1964 N N . LEU A 1 257 ? 31.474 27.508 8.299 1.00 44.50 254 LEU A N 1
ATOM 1965 C CA . LEU A 1 257 ? 31.708 26.830 7.019 1.00 45.03 254 LEU A CA 1
ATOM 1966 C C . LEU A 1 257 ? 33.187 26.798 6.619 1.00 45.31 254 LEU A C 1
ATOM 1967 O O . LEU A 1 257 ? 33.724 25.735 6.300 1.00 45.38 254 LEU A O 1
ATOM 1972 N N . ASP A 1 258 ? 33.837 27.961 6.637 1.00 45.63 255 ASP A N 1
ATOM 1973 C CA . ASP A 1 258 ? 35.207 28.079 6.143 1.00 45.97 255 ASP A CA 1
ATOM 1974 C C . ASP A 1 258 ? 36.219 27.289 6.979 1.00 46.19 255 ASP A C 1
ATOM 1975 O O . ASP A 1 258 ? 37.139 26.677 6.428 1.00 46.07 255 ASP A O 1
ATOM 1980 N N . LYS A 1 259 ? 36.030 27.305 8.301 1.00 46.51 256 LYS A N 1
ATOM 1981 C CA . LYS A 1 259 ? 36.854 26.543 9.252 1.00 46.85 256 LYS A CA 1
ATOM 1982 C C . LYS A 1 259 ? 36.899 25.033 8.941 1.00 47.04 256 LYS A C 1
ATOM 1983 O O . LYS A 1 259 ? 37.944 24.385 9.107 1.00 47.06 256 LYS A O 1
ATOM 1989 N N . GLN A 1 260 ? 35.769 24.495 8.478 1.00 47.24 257 GLN A N 1
ATOM 1990 C CA . GLN A 1 260 ? 35.673 23.108 7.990 1.00 47.36 257 GLN A CA 1
ATOM 1991 C C . GLN A 1 260 ? 36.607 22.812 6.798 1.00 47.14 257 GLN A C 1
ATOM 1992 O O . GLN A 1 260 ? 37.087 21.684 6.648 1.00 47.12 257 GLN A O 1
ATOM 1998 N N . ARG A 1 261 ? 36.850 23.820 5.956 1.00 46.78 258 ARG A N 1
ATOM 1999 C CA . ARG A 1 261 ? 37.686 23.659 4.751 1.00 46.49 258 ARG A CA 1
ATOM 2000 C C . ARG A 1 261 ? 39.181 23.474 5.075 1.00 46.41 258 ARG A C 1
ATOM 2001 O O . ARG A 1 261 ? 39.901 22.798 4.336 1.00 46.34 258 ARG A O 1
ATOM 2009 N N . LYS A 1 262 ? 39.624 24.072 6.184 1.00 46.23 259 LYS A N 1
ATOM 2010 C CA . LYS A 1 262 ? 41.038 24.065 6.608 1.00 45.92 259 LYS A CA 1
ATOM 2011 C C . LYS A 1 262 ? 41.379 22.916 7.569 1.00 45.34 259 LYS A C 1
ATOM 2012 O O . LYS A 1 262 ? 42.569 22.611 7.788 1.00 45.38 259 LYS A O 1
ATOM 2026 N N . GLU A 1 284 ? 26.133 10.461 22.334 1.00 25.06 281 GLU A N 1
ATOM 2027 C CA . GLU A 1 284 ? 25.729 10.987 21.034 1.00 24.87 281 GLU A CA 1
ATOM 2028 C C . GLU A 1 284 ? 24.617 12.012 21.191 1.00 24.76 281 GLU A C 1
ATOM 2029 O O . GLU A 1 284 ? 23.447 11.748 20.897 1.00 24.10 281 GLU A O 1
ATOM 2035 N N . THR A 1 285 ? 25.006 13.181 21.689 1.00 24.80 282 THR A N 1
ATOM 2036 C CA . THR A 1 285 ? 24.095 14.313 21.841 1.00 24.71 282 THR A CA 1
ATOM 2037 C C . THR A 1 285 ? 24.812 15.594 21.353 1.00 24.10 282 THR A C 1
ATOM 2038 O O . THR A 1 285 ? 24.684 16.711 21.889 1.00 24.38 282 THR A O 1
ATOM 2042 N N . LEU A 1 286 ? 25.597 15.370 20.313 1.00 22.84 283 LEU A N 1
ATOM 2043 C CA . LEU A 1 286 ? 25.997 16.412 19.409 1.00 22.06 283 LEU A CA 1
ATOM 2044 C C . LEU A 1 286 ? 24.908 16.436 18.332 1.00 20.83 283 LEU A C 1
ATOM 2045 O O . LEU A 1 286 ? 24.893 17.296 17.472 1.00 21.55 283 LEU A O 1
ATOM 2050 N N . THR A 1 287 ? 23.973 15.494 18.436 1.00 19.62 284 THR A N 1
ATOM 2051 C CA . THR A 1 287 ? 22.867 15.309 17.488 1.00 18.09 284 THR A CA 1
ATOM 2052 C C . THR A 1 287 ? 21.508 15.360 18.209 1.00 17.01 284 THR A C 1
ATOM 2053 O O . THR A 1 287 ? 20.664 16.205 17.887 1.00 17.19 284 THR A O 1
ATOM 2057 N N . GLY A 1 288 ? 21.311 14.466 19.185 1.00 15.32 285 GLY A N 1
ATOM 2058 C CA . GLY A 1 288 ? 20.044 14.362 19.900 1.00 13.04 285 GLY A CA 1
ATOM 2059 C C . GLY A 1 288 ? 19.582 15.665 20.517 1.00 11.74 285 GLY A C 1
ATOM 2060 O O . GLY A 1 288 ? 18.400 16.010 20.444 1.00 11.22 285 GLY A O 1
ATOM 2061 N N . TYR A 1 289 ? 20.530 16.394 21.105 1.00 10.90 286 TYR A N 1
ATOM 2062 C CA . TYR A 1 289 ? 20.256 17.665 21.770 1.00 10.02 286 TYR A CA 1
ATOM 2063 C C . TYR A 1 289 ? 19.547 18.627 20.831 1.00 9.18 286 TYR A C 1
ATOM 2064 O O . TYR A 1 289 ? 18.471 19.156 21.175 1.00 8.19 286 TYR A O 1
ATOM 2073 N N . VAL A 1 290 ? 20.182 18.826 19.659 1.00 8.50 287 VAL A N 1
ATOM 2074 C CA . VAL A 1 290 ? 19.730 19.689 18.564 1.00 8.11 287 VAL A CA 1
ATOM 2075 C C . VAL A 1 290 ? 18.283 19.392 18.137 1.00 7.97 287 VAL A C 1
ATOM 2076 O O . VAL A 1 290 ? 17.427 20.289 18.169 1.00 8.78 287 VAL A O 1
ATOM 2080 N N . VAL A 1 291 ? 17.992 18.134 17.791 1.00 7.19 288 VAL A N 1
ATOM 2081 C CA . VAL A 1 291 ? 16.627 17.711 17.454 1.00 7.01 288 VAL A CA 1
ATOM 2082 C C . VAL A 1 291 ? 15.591 18.116 18.530 1.00 7.20 288 VAL A C 1
ATOM 2083 O O . VAL A 1 291 ? 14.510 18.656 18.232 1.00 6.71 288 VAL A O 1
ATOM 2087 N N . ARG A 1 292 ? 15.924 17.852 19.788 1.00 7.35 289 ARG A N 1
ATOM 2088 C CA . ARG A 1 292 ? 14.981 18.091 20.847 1.00 7.04 289 ARG A CA 1
ATOM 2089 C C . ARG A 1 292 ? 14.821 19.553 21.220 1.00 6.75 289 ARG A C 1
ATOM 2090 O O . ARG A 1 292 ? 13.711 20.001 21.522 1.00 7.31 289 ARG A O 1
ATOM 2098 N N . GLU A 1 293 ? 15.914 20.301 21.192 1.00 6.64 290 GLU A N 1
ATOM 2099 C CA . GLU A 1 293 ? 15.848 21.737 21.437 1.00 7.13 290 GLU A CA 1
ATOM 2100 C C . GLU A 1 293 ? 14.948 22.475 20.423 1.00 8.14 290 GLU A C 1
ATOM 2101 O O . GLU A 1 293 ? 14.097 23.293 20.825 1.00 8.50 290 GLU A O 1
ATOM 2107 N N . ALA A 1 294 ? 15.105 22.153 19.124 1.00 8.99 291 ALA A N 1
ATOM 2108 C CA . ALA A 1 294 ? 14.183 22.648 18.071 1.00 9.40 291 ALA A CA 1
ATOM 2109 C C . ALA A 1 294 ? 12.701 22.232 18.229 1.00 9.50 291 ALA A C 1
ATO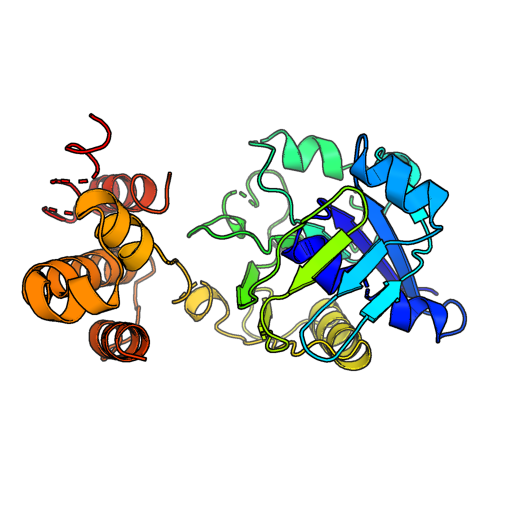M 2110 O O . ALA A 1 294 ? 11.801 23.034 17.950 1.00 9.51 291 ALA A O 1
ATOM 2112 N N . GLU A 1 295 ? 12.443 20.988 18.642 1.00 10.13 292 GLU A N 1
ATOM 2113 C CA . GLU A 1 295 ? 11.098 20.600 19.108 1.00 10.98 292 GLU A CA 1
ATOM 2114 C C . GLU A 1 295 ? 10.483 21.679 19.995 1.00 10.70 292 GLU A C 1
ATOM 2115 O O . GLU A 1 295 ? 9.269 22.016 19.847 1.00 10.80 292 GLU A O 1
ATOM 2121 N N . ALA A 1 296 ? 11.323 22.193 20.924 1.00 10.40 293 ALA A N 1
ATOM 2122 C CA . ALA A 1 296 ? 10.856 23.054 22.019 1.00 10.17 293 ALA A CA 1
ATOM 2123 C C . ALA A 1 296 ? 10.732 24.516 21.606 1.00 10.06 293 ALA A C 1
ATOM 2124 O O . ALA A 1 296 ? 9.840 25.224 22.089 1.00 9.56 293 ALA A O 1
ATOM 2126 N N . LEU A 1 297 ? 11.639 24.955 20.725 1.00 10.00 294 LEU A N 1
ATOM 2127 C CA . LEU A 1 297 ? 11.626 26.315 20.179 1.00 10.42 294 LEU A CA 1
ATOM 2128 C C . LEU A 1 297 ? 10.799 26.381 18.892 1.00 10.95 294 LEU A C 1
ATOM 2129 O O . LEU A 1 297 ? 10.880 27.356 18.139 1.00 10.94 294 LEU A O 1
ATOM 2134 N N . ARG A 1 298 ? 9.992 25.339 18.676 1.00 11.67 295 ARG A N 1
ATOM 2135 C CA . ARG A 1 298 ? 9.185 25.109 17.457 1.00 12.09 295 ARG A CA 1
ATOM 2136 C C . ARG A 1 298 ? 9.864 25.429 16.112 1.00 12.39 295 ARG A C 1
ATOM 2137 O O . ARG A 1 298 ? 9.308 26.153 15.278 1.00 12.74 295 ARG A O 1
ATOM 2145 N N . VAL A 1 299 ? 11.059 24.861 15.923 1.00 12.62 296 VAL A N 1
ATOM 2146 C CA . VAL A 1 299 ? 11.860 25.038 14.704 1.00 12.99 296 VAL A CA 1
ATOM 2147 C C . VAL A 1 299 ? 12.027 23.715 13.932 1.00 12.94 296 VAL A C 1
ATOM 2148 O O . VAL A 1 299 ? 12.519 22.710 14.470 1.00 12.52 296 VAL A O 1
ATOM 2152 N N . ASP A 1 300 ? 11.621 23.716 12.666 1.00 13.09 297 ASP A N 1
ATOM 2153 C CA . ASP A 1 300 ? 11.823 22.534 11.830 1.00 13.22 297 ASP A CA 1
ATOM 2154 C C . ASP A 1 300 ? 13.282 22.419 11.390 1.00 12.87 297 ASP A C 1
ATOM 2155 O O . ASP A 1 300 ? 13.856 23.363 10.842 1.00 12.72 297 ASP A O 1
ATOM 2160 N N . LEU A 1 301 ? 13.884 21.266 11.669 1.00 12.67 298 LEU A N 1
ATOM 2161 C CA . LEU A 1 301 ? 15.252 20.977 11.240 1.00 12.77 298 LEU A CA 1
ATOM 2162 C C . LEU A 1 301 ? 15.261 19.619 10.568 1.00 13.05 298 LEU A C 1
ATOM 2163 O O . LEU A 1 301 ? 15.614 18.624 11.207 1.00 12.71 298 LEU A O 1
ATOM 2168 N N . PRO A 1 302 ? 14.858 19.572 9.278 1.00 13.21 299 PRO A N 1
ATOM 2169 C CA . PRO A 1 302 ? 14.740 18.307 8.550 1.00 13.25 299 PRO A CA 1
ATOM 2170 C C . PRO A 1 302 ? 16.039 17.505 8.396 1.00 13.18 299 PRO A C 1
ATOM 2171 O O . PRO A 1 302 ? 16.013 16.292 8.570 1.00 12.98 299 PRO A O 1
ATOM 2183 N N . TYR A 1 304 ? 18.957 17.530 10.256 1.00 15.15 301 TYR A N 1
ATOM 2184 C CA . TYR A 1 304 ? 19.301 16.947 11.548 1.00 15.74 301 TYR A CA 1
ATOM 2185 C C . TYR A 1 304 ? 18.387 15.776 11.901 1.00 16.70 301 TYR A C 1
ATOM 2186 O O . TYR A 1 304 ? 18.864 14.749 12.375 1.00 16.85 301 TYR A O 1
ATOM 2195 N N . LYS A 1 305 ? 17.084 15.924 11.654 1.00 17.84 302 LYS A N 1
ATOM 2196 C CA . LYS A 1 305 ? 16.105 14.878 11.983 1.00 19.21 302 LYS A CA 1
ATOM 2197 C C . LYS A 1 305 ? 16.272 13.623 11.127 1.00 20.30 302 LYS A C 1
ATOM 2198 O O . LYS A 1 305 ? 16.184 12.514 11.639 1.00 20.29 302 LYS A O 1
ATOM 2204 N N . ARG A 1 306 ? 16.518 13.806 9.830 1.00 22.13 303 ARG A N 1
ATOM 2205 C CA . ARG A 1 306 ? 16.843 12.702 8.922 1.00 23.76 303 ARG A CA 1
ATOM 2206 C C . ARG A 1 306 ? 18.107 11.997 9.422 1.00 24.68 303 ARG A C 1
ATOM 2207 O O . ARG A 1 306 ? 18.150 10.774 9.496 1.00 24.92 303 ARG A O 1
ATOM 2223 N N . TYR A 1 308 ? 19.727 12.132 12.559 1.00 28.34 305 TYR A N 1
ATOM 2224 C CA . TYR A 1 308 ? 19.604 11.545 13.899 1.00 28.97 305 TYR A CA 1
ATOM 2225 C C . TYR A 1 308 ? 18.849 10.224 13.855 1.00 29.36 305 TYR A C 1
ATOM 2226 O O . TYR A 1 308 ? 19.400 9.171 14.177 1.00 29.28 305 TYR A O 1
ATOM 2235 N N . ARG A 1 309 ? 17.588 10.312 13.435 1.00 30.19 306 ARG A N 1
ATOM 2236 C CA . ARG A 1 309 ? 16.657 9.192 13.384 1.00 30.81 306 ARG A CA 1
ATOM 2237 C C . ARG A 1 309 ? 17.195 8.002 12.583 1.00 31.44 306 ARG A C 1
ATOM 2238 O O . ARG A 1 309 ? 17.114 6.855 13.041 1.00 31.53 306 ARG A O 1
ATOM 2246 N N . GLU A 1 310 ? 17.758 8.285 11.406 1.00 32.05 307 GLU A N 1
ATOM 2247 C CA . GLU A 1 310 ? 18.101 7.239 10.433 1.00 32.59 307 GLU A CA 1
ATOM 2248 C C . GLU A 1 310 ? 19.537 6.676 10.534 1.00 32.72 307 GLU A C 1
ATOM 2249 O O . GLU A 1 310 ? 19.994 5.939 9.641 1.00 32.56 307 GLU A O 1
ATOM 2255 N N . LEU A 1 311 ? 20.228 7.033 11.623 1.00 32.90 308 LEU A N 1
ATOM 2256 C CA . LEU A 1 311 ? 21.360 6.234 12.138 1.00 33.11 308 LEU A CA 1
ATOM 2257 C C . LEU A 1 311 ? 21.436 6.092 13.673 1.00 33.05 308 LEU A C 1
ATOM 2258 O O . LEU A 1 311 ? 22.470 5.689 14.221 1.00 33.04 308 LEU A O 1
ATOM 2263 N N . VAL A 1 312 ? 20.328 6.413 14.348 1.00 32.94 309 VAL A N 1
ATOM 2264 C CA . VAL A 1 312 ? 20.023 5.809 15.652 1.00 32.71 309 VAL A CA 1
ATOM 2265 C C . VAL A 1 312 ? 19.592 4.355 15.343 1.00 32.66 309 VAL A C 1
ATOM 2266 O O . VAL A 1 312 ? 19.556 3.487 16.226 1.00 32.63 309 VAL A O 1
ATOM 2270 N N . SER A 1 313 ? 19.298 4.112 14.064 1.00 32.36 310 SER A N 1
ATOM 2271 C CA . SER A 1 313 ? 19.042 2.782 13.538 1.00 32.24 310 SER A CA 1
ATOM 2272 C C . SER A 1 313 ? 20.355 2.050 13.294 1.00 32.17 310 SER A C 1
ATOM 2273 O O . SER A 1 313 ? 21.113 1.784 14.239 1.00 32.08 310 SER A O 1
#